Protein AF-0000000078954753 (afdb_homodimer)

Foldseek 3Di:
DDDDDQDLPPDDPPVPPLVAWDWDDAPQKTWTAHQFSPFTFIANVVVSDTDTDDADDDRDGGFPQWEWDYDHQKMKIAWHHNDVLDIDGWIKIARNVNRYIDTDDDDADPVRDDDAHFGNWYWDDDPPDTDTGDGGHNPPVPPPD/DDDDDQDLPPDDPLVPDLVAWDWDDAPQKTWTAHQFSPFTFIQNVVVSDTDTDDADDDRDGGFPQWEWDYDHQKMKIAWHHNDVLDIDGWIKIARNVNRYIDTDDDDADPVRDDDAHFGNWYWDDDPPDTDTGDGGHNPPVPPPD

pLDDT: mean 77.29, std 16.48, range [29.11, 94.94]

Organism: Drosophila grimshawi (NCBI:txid7222)

Radius of gyration: 19.25 Å; Cα contacts (8 Å, |Δi|>4): 647; chains: 2; bounding box: 37×49×56 Å

InterPro domains:
  IPR015915 Kelch-type beta-propeller [G3DSA:2.120.10.80] (2-143)
  IPR015915 Kelch-type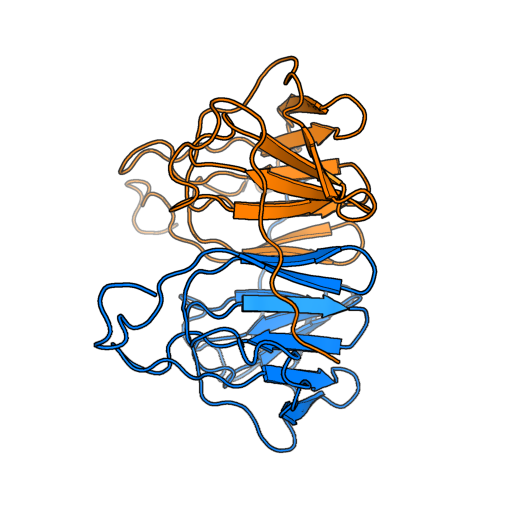 beta-propeller [SSF117281] (44-138)
  IPR043536 Host cell factor [PTHR46003] (46-144)
  IPR059124 Host cell factor, Kelch-repeats domain [PF13854] (44-144)

Sequence (290 aa):
MTWENVTLHHRGECAQSTSRALAIGIQSRLCLVGARWLSQSLEQPVTNQWYVPVLKRDVPNGCAAYGFVVEGTRMFVFSGMIEYGKYPNELYELQAIKWGWREMYPETPDNGVTPCPRLGHSFTMVGEKIFLFGGLGNESDDPKKMTWENVTLHHRGECAQSTSRALAIGIQSRLCLVGARWLSQSLEQPVTNQWYVPVLKRDVPNGCAAYGFVVEGTRMFVFSGMIEYGKYPNELYELQAIKWGWREMYPETPDNGVTPCPRLGHSFTMVGEKIFLFGGLGNESDDPKK

Structure (mmCIF, N/CA/C/O backbone):
data_AF-0000000078954753-model_v1
#
loop_
_entity.id
_entity.type
_entity.pdbx_description
1 polymer GH23800
#
loop_
_atom_site.group_PDB
_atom_site.id
_atom_site.type_symbol
_atom_site.label_atom_id
_atom_site.label_alt_id
_atom_site.label_comp_id
_atom_site.label_asym_id
_atom_site.label_entity_id
_atom_site.label_seq_id
_atom_site.pdbx_PDB_ins_code
_atom_site.Cartn_x
_atom_site.Cartn_y
_atom_site.Cartn_z
_atom_site.occupancy
_atom_site.B_iso_or_equiv
_atom_site.auth_seq_id
_atom_site.auth_comp_id
_atom_site.auth_asym_id
_atom_site.auth_atom_id
_atom_site.pdbx_PDB_model_num
ATOM 1 N N . MET A 1 1 ? -8.844 10.547 17.5 1 88.94 1 MET A N 1
ATOM 2 C CA . MET A 1 1 ? -7.789 9.609 17.125 1 88.94 1 MET A CA 1
ATOM 3 C C . MET A 1 1 ? -6.625 9.68 18.109 1 88.94 1 MET A C 1
ATOM 5 O O . MET A 1 1 ? -6.223 10.766 18.516 1 88.94 1 MET A O 1
ATOM 9 N N . THR A 1 2 ? -6.195 8.516 18.594 1 91.19 2 THR A N 1
ATOM 10 C CA . THR A 1 2 ? -5.094 8.445 19.547 1 91.19 2 THR A CA 1
ATOM 11 C C . THR A 1 2 ? -4.023 7.473 19.078 1 91.19 2 THR A C 1
ATOM 13 O O . THR A 1 2 ? -4.34 6.406 18.547 1 91.19 2 THR A O 1
ATOM 16 N N . TRP A 1 3 ? -2.76 7.895 19.344 1 90.5 3 TRP A N 1
ATOM 17 C CA . TRP A 1 3 ? -1.669 6.961 19.094 1 90.5 3 TRP A CA 1
ATOM 18 C C . TRP A 1 3 ? -1.485 6.008 20.266 1 90.5 3 TRP A C 1
ATOM 20 O O . TRP A 1 3 ? -1.577 6.418 21.422 1 90.5 3 TRP A O 1
ATOM 30 N N . GLU A 1 4 ? -1.275 4.762 19.891 1 86.69 4 GLU A N 1
ATOM 31 C CA . GLU A 1 4 ? -0.933 3.77 20.906 1 86.69 4 GLU A CA 1
ATOM 32 C C . GLU A 1 4 ? 0.234 2.896 20.453 1 86.69 4 GLU A C 1
ATOM 34 O O . GLU A 1 4 ? 0.337 2.553 19.266 1 86.69 4 GLU A O 1
ATOM 39 N N . ASN A 1 5 ? 1.134 2.631 21.375 1 79.75 5 ASN A N 1
ATOM 40 C CA . ASN A 1 5 ? 2.223 1.704 21.078 1 79.75 5 ASN A CA 1
ATOM 41 C C . ASN A 1 5 ? 1.791 0.253 21.281 1 79.75 5 ASN A C 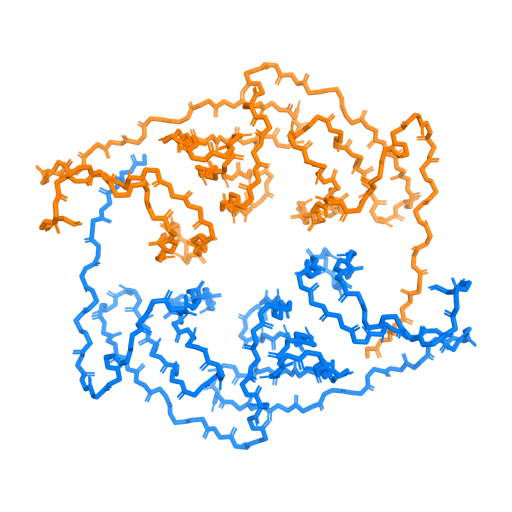1
ATOM 43 O O . ASN A 1 5 ? 1.162 -0.082 22.281 1 79.75 5 ASN A O 1
ATOM 47 N N . VAL A 1 6 ? 1.996 -0.462 20.234 1 76.5 6 VAL A N 1
ATOM 48 C CA . VAL A 1 6 ? 1.692 -1.886 20.328 1 76.5 6 VAL A CA 1
ATOM 49 C C . VAL A 1 6 ? 2.99 -2.688 20.391 1 76.5 6 VAL A C 1
ATOM 51 O O . VAL A 1 6 ? 3.881 -2.508 19.562 1 76.5 6 VAL A O 1
ATOM 54 N N . THR A 1 7 ? 3.184 -3.348 21.469 1 67.69 7 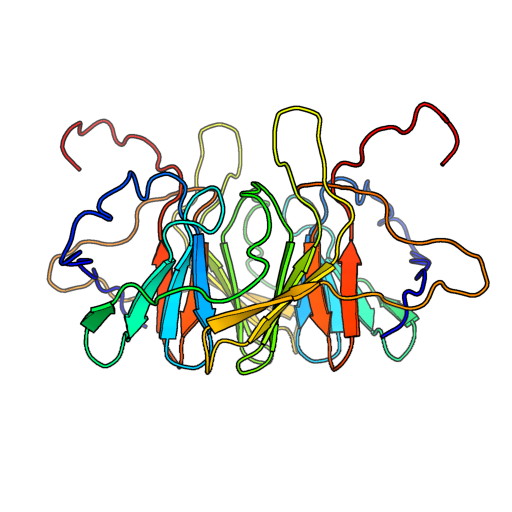THR A N 1
ATOM 55 C CA . THR A 1 7 ? 4.355 -4.207 21.609 1 67.69 7 THR A CA 1
ATOM 56 C C . THR A 1 7 ? 4.078 -5.594 21.047 1 67.69 7 THR A C 1
ATOM 58 O O . THR A 1 7 ? 3.076 -6.227 21.391 1 67.69 7 THR A O 1
ATOM 61 N N . LEU A 1 8 ? 4.82 -5.84 19.969 1 61.78 8 LEU A N 1
ATOM 62 C CA . LEU A 1 8 ? 4.684 -7.168 19.375 1 61.78 8 LEU A CA 1
ATOM 63 C C . LEU A 1 8 ? 5.402 -8.219 20.219 1 61.78 8 LEU A C 1
ATOM 65 O O . LEU A 1 8 ? 6.582 -8.055 20.547 1 61.78 8 LEU A O 1
ATOM 69 N N . HIS A 1 9 ? 4.652 -8.812 21.062 1 57 9 HIS A N 1
ATOM 70 C CA . HIS A 1 9 ? 5.27 -9.875 21.859 1 57 9 HIS A CA 1
ATOM 71 C C . HIS A 1 9 ? 5.461 -11.141 21.016 1 57 9 HIS A C 1
ATOM 73 O O . HIS A 1 9 ? 4.5 -11.672 20.453 1 57 9 HIS A O 1
ATOM 79 N N . HIS A 1 10 ? 6.438 -11.062 20.172 1 50.72 10 HIS A N 1
ATOM 80 C CA . HIS A 1 10 ? 6.711 -12.258 19.391 1 50.72 10 HIS A CA 1
ATOM 81 C C . HIS A 1 10 ? 6.953 -13.461 20.281 1 50.72 10 HIS A C 1
ATOM 83 O O . HIS A 1 10 ? 7.777 -13.406 21.203 1 50.72 10 HIS A O 1
ATOM 89 N N . ARG A 1 11 ? 5.957 -14.148 20.578 1 44.69 11 ARG A N 1
ATOM 90 C CA . ARG A 1 11 ? 6.176 -15.492 21.109 1 44.69 11 ARG A CA 1
ATOM 91 C C . ARG A 1 11 ? 6.594 -16.453 20 1 44.69 11 ARG A C 1
ATOM 93 O O . ARG A 1 11 ? 5.992 -16.469 18.922 1 44.69 11 ARG A O 1
ATOM 100 N N . GLY A 1 12 ? 7.992 -16.844 19.906 1 45.78 12 GLY A N 1
ATOM 101 C CA . GLY A 1 12 ? 8.773 -17.781 19.109 1 45.78 12 GLY A CA 1
ATOM 102 C C . GLY A 1 12 ? 9.828 -17.109 18.25 1 45.78 12 GLY A C 1
ATOM 103 O O . GLY A 1 12 ? 9.992 -15.891 18.312 1 45.78 12 GLY A O 1
ATOM 104 N N . GLU A 1 13 ? 10.711 -18.031 17.516 1 43.84 13 GLU A N 1
ATOM 105 C CA . GLU A 1 13 ? 11.914 -17.766 16.734 1 43.84 13 GLU A CA 1
ATOM 106 C C . GLU A 1 13 ? 11.695 -16.641 15.727 1 43.84 13 GLU A C 1
ATOM 108 O O . GLU A 1 13 ? 12.594 -16.312 14.945 1 43.84 13 GLU A O 1
ATOM 113 N N . CYS A 1 14 ? 10.578 -16.344 15.57 1 44.38 14 CYS A N 1
ATOM 114 C CA . CYS A 1 14 ? 10.414 -15.586 14.344 1 44.38 14 CYS A CA 1
ATOM 115 C C . CYS A 1 14 ? 10.859 -14.141 14.531 1 44.38 14 CYS A C 1
ATOM 117 O O . CYS A 1 14 ? 10.273 -13.227 13.945 1 44.38 14 CYS A O 1
ATOM 119 N N . ALA A 1 15 ? 11.523 -13.938 15.609 1 44.25 15 ALA A N 1
ATOM 120 C CA . ALA A 1 15 ? 11.977 -12.555 15.789 1 44.25 15 ALA A CA 1
ATOM 121 C C . ALA A 1 15 ? 12.789 -12.086 14.586 1 44.25 15 ALA A C 1
ATOM 123 O O . ALA A 1 15 ? 13.961 -11.742 14.719 1 44.25 15 ALA A O 1
ATOM 124 N N . GLN A 1 16 ? 12.828 -12.969 13.594 1 44.47 16 GLN A N 1
ATOM 125 C CA . GLN A 1 16 ? 13.75 -12.406 12.617 1 44.47 16 GLN A CA 1
ATOM 126 C C . GLN A 1 16 ? 13.43 -10.938 12.344 1 44.47 16 GLN A C 1
ATOM 128 O O . GLN A 1 16 ? 12.305 -10.484 12.562 1 44.47 16 GLN A O 1
ATOM 133 N N . SER A 1 17 ? 14.5 -10.25 12.07 1 47.62 17 SER A N 1
ATOM 134 C CA . SER A 1 17 ? 14.609 -8.805 11.898 1 47.62 17 SER A CA 1
ATOM 135 C C . SER A 1 17 ? 13.438 -8.25 11.109 1 47.62 17 SER A C 1
ATOM 137 O O . SER A 1 17 ? 13.148 -8.711 10 1 47.62 17 SER A O 1
ATOM 139 N N . THR A 1 18 ? 12.312 -7.98 11.859 1 54.81 18 THR A N 1
ATOM 140 C CA . THR A 1 18 ? 11.156 -7.234 11.367 1 54.81 18 THR A CA 1
ATOM 141 C C . THR A 1 18 ? 11.609 -6.012 10.57 1 54.81 18 THR A C 1
ATOM 143 O O . THR A 1 18 ? 10.781 -5.207 10.141 1 54.81 18 THR A O 1
ATOM 146 N N . SER A 1 19 ? 13 -5.949 10.398 1 57.5 19 SER A N 1
ATOM 147 C CA . SER A 1 19 ? 13.453 -4.688 9.828 1 57.5 19 SER A CA 1
ATOM 148 C C . SER A 1 19 ? 12.922 -4.504 8.406 1 57.5 19 SER A C 1
ATOM 150 O O . SER A 1 19 ? 12.75 -3.371 7.945 1 57.5 19 SER A O 1
ATOM 152 N N . ARG A 1 20 ? 12.586 -5.672 7.82 1 63.81 20 ARG A N 1
ATOM 153 C CA . ARG A 1 20 ? 12.125 -5.5 6.445 1 63.81 20 ARG A CA 1
ATOM 154 C C . ARG A 1 20 ? 10.742 -6.121 6.25 1 63.81 20 ARG A C 1
ATOM 156 O O . ARG A 1 20 ? 10.367 -6.469 5.129 1 63.81 20 ARG A O 1
ATOM 163 N N . ALA A 1 21 ? 10.094 -6.211 7.414 1 74.19 21 ALA A N 1
ATOM 164 C CA . ALA A 1 21 ? 8.781 -6.844 7.32 1 74.19 21 ALA A CA 1
ATOM 165 C C . ALA A 1 21 ? 7.711 -5.84 6.898 1 74.19 21 ALA A C 1
ATOM 167 O O . ALA A 1 21 ? 7.855 -4.637 7.133 1 74.19 21 ALA A O 1
ATOM 168 N N . LEU A 1 22 ? 6.758 -6.387 6.168 1 81.56 22 LEU A N 1
ATOM 169 C CA . LEU A 1 22 ? 5.566 -5.625 5.801 1 81.56 22 LEU A CA 1
ATOM 170 C C . LEU A 1 22 ? 4.383 -6.008 6.68 1 81.56 22 LEU A C 1
ATOM 172 O O . LEU A 1 22 ? 4.184 -7.184 6.984 1 81.56 22 LEU A O 1
ATOM 176 N N . ALA A 1 23 ? 3.707 -4.996 7.199 1 86.81 23 ALA A N 1
ATOM 177 C CA . ALA A 1 23 ? 2.461 -5.238 7.918 1 86.81 23 ALA A CA 1
ATOM 178 C C . ALA A 1 23 ? 1.256 -5.098 6.996 1 86.81 23 ALA A C 1
ATOM 180 O O . ALA A 1 23 ? 1.052 -4.043 6.387 1 86.81 23 ALA A O 1
ATOM 181 N N . ILE A 1 24 ? 0.507 -6.191 6.938 1 89 24 ILE A N 1
ATOM 182 C CA . ILE A 1 24 ? -0.646 -6.246 6.047 1 89 24 ILE A CA 1
ATOM 183 C C . ILE A 1 24 ? -1.905 -6.566 6.852 1 89 24 ILE A C 1
ATOM 185 O O . ILE A 1 24 ? -1.891 -7.445 7.715 1 89 24 ILE A O 1
ATOM 189 N N . GLY A 1 25 ? -2.961 -5.781 6.621 1 89.62 25 GLY A N 1
ATOM 190 C CA . GLY A 1 25 ? -4.242 -6.102 7.227 1 89.62 25 GLY A CA 1
ATOM 191 C C . GLY A 1 25 ? -5.082 -7.047 6.383 1 89.62 25 GLY A C 1
ATOM 192 O O . GLY A 1 25 ? -5.297 -6.805 5.195 1 89.62 25 GLY A O 1
ATOM 193 N N . ILE A 1 26 ? -5.48 -8.086 6.941 1 88.56 26 ILE A N 1
ATOM 194 C CA . ILE A 1 26 ? -6.406 -9.031 6.316 1 88.56 26 ILE A CA 1
ATOM 195 C C . ILE A 1 26 ? -7.605 -9.266 7.234 1 88.56 26 ILE A C 1
ATOM 197 O O . ILE A 1 26 ? -7.488 -9.938 8.258 1 88.56 26 ILE A O 1
ATOM 201 N N . GLN A 1 27 ? -8.742 -8.703 6.742 1 85.5 27 GLN A N 1
ATOM 202 C CA . GLN A 1 27 ? -9.93 -8.68 7.59 1 85.5 27 GLN A CA 1
ATOM 203 C C . GLN A 1 27 ? -9.617 -8.078 8.961 1 85.5 27 GLN A C 1
ATOM 205 O O . GLN A 1 27 ? -9.211 -6.914 9.055 1 85.5 27 GLN A O 1
ATOM 210 N N . SER A 1 28 ? -9.719 -8.828 10.023 1 82.69 28 SER A N 1
ATOM 211 C CA . SER A 1 28 ? -9.516 -8.266 11.359 1 82.69 28 SER A CA 1
ATOM 212 C C . SER A 1 28 ? -8.156 -8.672 11.922 1 82.69 28 SER A C 1
ATOM 214 O O . SER A 1 28 ? -7.93 -8.602 13.133 1 82.69 28 SER A O 1
ATOM 216 N N . ARG A 1 29 ? -7.293 -9 10.961 1 82.5 29 ARG A N 1
ATOM 217 C CA . ARG A 1 29 ? -5.988 -9.469 11.406 1 82.5 29 ARG A CA 1
ATOM 218 C C . ARG A 1 29 ? -4.867 -8.625 10.812 1 82.5 29 ARG A C 1
ATOM 220 O O . ARG A 1 29 ? -4.984 -8.133 9.688 1 82.5 29 ARG A O 1
ATOM 227 N N . LEU A 1 30 ? -3.881 -8.492 11.648 1 85.12 30 LEU A N 1
ATOM 228 C CA . LEU A 1 30 ? -2.635 -7.887 11.195 1 85.12 30 LEU A CA 1
ATOM 229 C C . LEU A 1 30 ? -1.593 -8.961 10.891 1 85.12 30 LEU A C 1
ATOM 231 O O . LEU A 1 30 ? -1.257 -9.766 11.75 1 85.12 30 LEU A O 1
ATOM 235 N N . CYS A 1 31 ? -1.171 -8.945 9.664 1 83.19 31 CYS A N 1
ATOM 236 C CA . CYS A 1 31 ? -0.205 -9.945 9.219 1 83.19 31 CYS A CA 1
ATOM 237 C C . CYS A 1 31 ? 1.153 -9.312 8.953 1 83.19 31 CYS A C 1
ATOM 239 O O . CYS A 1 31 ? 1.261 -8.383 8.141 1 83.19 31 CYS A O 1
ATOM 241 N N . LEU A 1 32 ? 2.121 -9.789 9.656 1 81.19 32 LEU A N 1
ATOM 242 C CA . LEU A 1 32 ? 3.484 -9.352 9.383 1 81.19 32 LEU A CA 1
ATOM 243 C C . LEU A 1 32 ? 4.188 -10.312 8.43 1 81.19 32 LEU A C 1
ATOM 245 O O . LEU A 1 32 ? 4.293 -11.508 8.711 1 81.19 32 LEU A O 1
ATOM 249 N N . VAL A 1 33 ? 4.434 -9.773 7.316 1 77.69 33 VAL A N 1
ATOM 250 C CA . VAL A 1 33 ? 5.062 -10.609 6.293 1 77.69 33 VAL A CA 1
ATOM 251 C C . VAL A 1 33 ? 6.516 -10.188 6.105 1 77.69 33 VAL A C 1
ATOM 253 O O . VAL A 1 33 ? 6.801 -9.016 5.848 1 77.69 33 VAL A O 1
ATOM 256 N N . GLY A 1 34 ? 7.434 -11.016 6.473 1 66.25 34 GLY A N 1
ATOM 257 C CA . GLY A 1 34 ? 8.852 -10.742 6.293 1 66.25 34 GLY A CA 1
ATOM 258 C C . GLY A 1 34 ? 9.289 -10.773 4.84 1 66.25 34 GLY A C 1
ATOM 259 O O . GLY A 1 34 ? 8.484 -11.047 3.951 1 66.25 34 GLY A O 1
ATOM 260 N N . ALA A 1 35 ? 10.641 -10.43 4.844 1 57.25 35 ALA A N 1
ATOM 261 C CA . ALA A 1 35 ? 11.273 -10.594 3.541 1 57.25 35 ALA A CA 1
ATOM 262 C C . ALA A 1 35 ? 11.164 -12.031 3.049 1 57.25 35 ALA A C 1
ATOM 264 O O . ALA A 1 35 ? 11.234 -12.977 3.844 1 57.25 35 ALA A O 1
ATOM 265 N N . ARG A 1 36 ? 10.555 -12.398 1.992 1 56.47 36 ARG A N 1
ATOM 266 C CA . ARG A 1 36 ? 10.5 -13.688 1.306 1 56.47 36 ARG A CA 1
ATOM 267 C C . ARG A 1 36 ? 9.289 -14.5 1.751 1 56.47 36 ARG A C 1
ATOM 269 O O . ARG A 1 36 ? 9.32 -15.734 1.719 1 56.47 36 ARG A O 1
ATOM 276 N N . TRP A 1 37 ? 8.281 -13.938 2.172 1 57.72 37 TRP A N 1
ATOM 277 C CA . TRP A 1 37 ? 7.02 -14.555 2.551 1 57.72 37 TRP A CA 1
ATOM 278 C C . TRP A 1 37 ? 7.227 -15.594 3.65 1 57.72 37 TRP A C 1
ATOM 280 O O . TRP A 1 37 ? 6.324 -16.375 3.949 1 57.72 37 TRP A O 1
ATOM 290 N N . LEU A 1 38 ? 8.5 -15.891 4.152 1 49.97 38 LEU A N 1
ATOM 291 C CA . LEU A 1 38 ? 8.844 -17.016 5.012 1 49.97 38 LEU A CA 1
ATOM 292 C C . LEU A 1 38 ? 8.297 -16.812 6.422 1 49.97 38 LEU A C 1
ATOM 294 O O . LEU A 1 38 ? 8.125 -17.781 7.168 1 49.97 38 LEU A O 1
ATOM 298 N N . SER A 1 39 ? 8.289 -15.719 6.84 1 51.34 39 SER A N 1
ATOM 299 C CA . SER A 1 39 ? 7.871 -15.695 8.234 1 51.34 39 SER A CA 1
ATOM 300 C C . SER A 1 39 ? 6.668 -14.781 8.438 1 51.34 39 SER A C 1
ATOM 302 O O . SER A 1 39 ? 6.695 -13.609 8.055 1 51.34 39 SER A O 1
ATOM 304 N N . GLN A 1 40 ? 5.383 -15.484 8.25 1 56.78 40 GLN A N 1
ATOM 305 C CA . GLN A 1 40 ? 4.188 -14.688 8.492 1 56.78 40 GLN A CA 1
ATOM 306 C C . GLN A 1 40 ? 3.771 -14.742 9.961 1 56.78 40 GLN A C 1
ATOM 308 O O . GLN A 1 40 ? 3.717 -15.82 10.555 1 56.78 40 GLN A O 1
ATOM 313 N N . SER A 1 41 ? 4.188 -13.773 10.742 1 59.06 41 SER A N 1
ATOM 314 C CA . SER A 1 41 ? 3.562 -13.711 12.062 1 59.06 41 SER A CA 1
ATOM 315 C C . SER A 1 41 ? 2.246 -12.945 12.016 1 59.06 41 SER A C 1
ATOM 317 O O . SER A 1 41 ? 2.15 -11.906 11.359 1 59.06 41 SER A O 1
ATOM 319 N N . LEU A 1 42 ? 1.211 -13.766 12.25 1 59.78 42 LEU A N 1
ATOM 320 C CA . LEU A 1 42 ? -0.127 -13.188 12.273 1 59.78 42 LEU A CA 1
ATOM 321 C C . LEU A 1 42 ? -0.493 -12.711 13.672 1 59.78 42 LEU A C 1
ATOM 323 O O . LEU A 1 42 ? -0.117 -13.344 14.664 1 59.78 42 LEU A O 1
ATOM 327 N N . GLU A 1 43 ? -0.757 -11.391 13.703 1 61.75 43 GLU A N 1
ATOM 328 C CA . GLU A 1 43 ? -1.296 -10.883 14.953 1 61.75 43 GLU A CA 1
ATOM 329 C C . GLU A 1 43 ? -2.791 -10.602 14.844 1 61.75 43 GLU A C 1
ATOM 331 O O . GLU A 1 43 ? -3.244 -10.031 13.852 1 61.75 43 GLU A O 1
ATOM 336 N N . GLN A 1 44 ? -3.537 -11.43 15.648 1 57.31 44 GLN A N 1
ATOM 337 C CA . GLN A 1 44 ? -4.926 -11.039 15.859 1 57.31 44 GLN A CA 1
ATOM 338 C C . GLN A 1 44 ? -5.023 -9.836 16.797 1 57.31 44 GLN A C 1
ATOM 340 O O . GLN A 1 44 ? -4.801 -9.961 18 1 57.31 44 GLN A O 1
ATOM 345 N N . PRO A 1 45 ? -5.141 -8.617 16.141 1 56.59 45 PRO A N 1
ATOM 346 C CA . PRO A 1 45 ? -5.109 -7.406 16.953 1 56.59 45 PRO A CA 1
ATOM 347 C C . PRO A 1 45 ? -6.047 -7.48 18.156 1 56.59 45 PRO A C 1
ATOM 349 O O . PRO A 1 45 ? -5.754 -6.902 19.203 1 56.59 45 PRO A O 1
ATOM 352 N N . VAL A 1 46 ? -7.258 -8.18 17.969 1 54.81 46 VAL A N 1
ATOM 353 C CA . VAL A 1 46 ? -8.227 -8.164 19.062 1 54.81 46 VAL A CA 1
ATOM 354 C C . VAL A 1 46 ? -7.641 -8.891 20.266 1 54.81 46 VAL A C 1
ATOM 356 O O . VAL A 1 46 ? -7.844 -8.469 21.406 1 54.81 46 VAL A O 1
ATOM 359 N N . THR A 1 47 ? -6.902 -9.859 19.984 1 58.66 47 THR A N 1
ATOM 360 C CA . THR A 1 47 ? -6.445 -10.672 21.109 1 58.66 47 THR A CA 1
ATOM 361 C C . THR A 1 47 ? -4.965 -10.422 21.391 1 58.66 47 THR A C 1
ATOM 363 O O . THR A 1 47 ? -4.438 -10.875 22.406 1 58.66 47 THR A O 1
ATOM 366 N N . ASN A 1 48 ? -4.391 -9.57 20.719 1 62.66 48 ASN A N 1
ATOM 367 C CA . ASN A 1 48 ? -2.961 -9.289 20.828 1 62.66 48 ASN A CA 1
ATOM 368 C C . ASN A 1 48 ? -2.139 -10.578 20.781 1 62.66 48 ASN A C 1
ATOM 370 O O . ASN A 1 48 ? -1.141 -10.703 21.5 1 62.66 48 ASN A O 1
ATOM 374 N N . GLN A 1 49 ? -2.738 -11.594 20.266 1 65.75 49 GLN A N 1
ATOM 375 C CA . GLN A 1 49 ? -2.01 -12.852 20.156 1 65.75 49 GLN A CA 1
ATOM 376 C C . GLN A 1 49 ? -1.357 -12.984 18.781 1 65.75 49 GLN A C 1
ATOM 378 O O . GLN A 1 49 ? -1.942 -12.594 17.766 1 65.75 49 GLN A O 1
ATOM 383 N N . TRP A 1 50 ? -0.06 -13.359 18.953 1 66.25 50 TRP A N 1
ATOM 384 C CA . TRP A 1 50 ? 0.696 -13.562 17.719 1 66.25 50 TRP A CA 1
ATOM 385 C C . TRP A 1 50 ? 0.861 -15.047 17.422 1 66.25 50 TRP A C 1
ATOM 387 O O . TRP A 1 50 ? 1.075 -15.852 18.328 1 66.25 50 TRP A O 1
ATOM 397 N N . TYR A 1 51 ? 0.411 -15.344 16.266 1 70.5 51 TYR A N 1
ATOM 398 C CA . TYR A 1 51 ? 0.655 -16.734 15.867 1 70.5 51 TYR A CA 1
ATOM 399 C C . TYR A 1 51 ? 1.245 -16.781 14.461 1 70.5 51 TYR A C 1
ATOM 401 O O . TYR A 1 51 ? 1.067 -15.859 13.664 1 70.5 51 TYR A O 1
ATOM 409 N N . VAL A 1 52 ? 2.143 -17.828 14.305 1 69.75 52 VAL A N 1
ATOM 410 C CA . VAL A 1 52 ? 2.717 -18.094 12.992 1 69.75 52 VAL A CA 1
ATOM 411 C C . VAL A 1 52 ? 1.945 -19.219 12.305 1 69.75 52 VAL A C 1
ATOM 413 O O . VAL A 1 52 ? 2.002 -20.375 12.742 1 69.75 52 VAL A O 1
ATOM 416 N N . PRO A 1 53 ? 1.189 -18.766 11.289 1 71.44 53 PRO A N 1
ATOM 417 C CA . PRO A 1 53 ? 0.451 -19.844 10.609 1 71.44 53 PRO A CA 1
ATOM 418 C C . PRO A 1 53 ? 1.358 -20.75 9.797 1 71.44 53 PRO A C 1
ATOM 420 O O . PRO A 1 53 ? 2.436 -20.344 9.359 1 71.44 53 PRO A O 1
ATOM 423 N N . VAL A 1 54 ? 0.938 -22.031 9.766 1 69.5 54 VAL A N 1
ATOM 424 C CA . VAL A 1 54 ? 1.605 -22.969 8.867 1 69.5 54 VAL A CA 1
ATOM 425 C C . VAL A 1 54 ? 1.113 -22.766 7.438 1 69.5 54 VAL A C 1
ATOM 427 O O . VAL A 1 54 ? -0.085 -22.859 7.164 1 69.5 54 VAL A O 1
ATOM 430 N N . LEU A 1 55 ? 2.088 -22.25 6.621 1 69.69 55 LEU A N 1
ATOM 431 C CA . LEU A 1 55 ? 1.711 -22.047 5.227 1 69.69 55 LEU A CA 1
ATOM 432 C C . LEU A 1 55 ? 1.619 -23.375 4.484 1 69.69 55 LEU A C 1
ATOM 434 O O . LEU A 1 55 ? 2.43 -24.281 4.711 1 69.69 55 LEU A O 1
ATOM 438 N N . LYS A 1 56 ? 0.541 -23.469 3.855 1 70.44 56 LYS A N 1
ATOM 439 C CA . LYS A 1 56 ? 0.344 -24.656 3.031 1 70.44 56 LYS A CA 1
ATOM 440 C C . LYS A 1 56 ? 0.501 -24.328 1.549 1 70.44 56 LYS A C 1
ATOM 442 O O . LYS A 1 56 ? 0.215 -23.203 1.122 1 70.44 56 LYS A O 1
ATOM 447 N N . ARG A 1 57 ? 1.146 -25.359 0.749 1 67 57 ARG A N 1
ATOM 448 C CA . ARG A 1 57 ? 1.105 -25.375 -0.71 1 67 57 ARG A CA 1
ATOM 449 C C . ARG A 1 57 ? 2.211 -24.5 -1.296 1 67 57 ARG A C 1
ATOM 451 O O . ARG A 1 57 ? 3.227 -24.25 -0.642 1 67 57 ARG A O 1
ATOM 458 N N . ASP A 1 58 ? 2.113 -23.938 -2.557 1 76.12 58 ASP A N 1
ATOM 459 C CA . ASP A 1 58 ? 3.078 -23.312 -3.453 1 76.12 58 ASP A CA 1
ATOM 460 C C . ASP A 1 58 ? 3.43 -21.891 -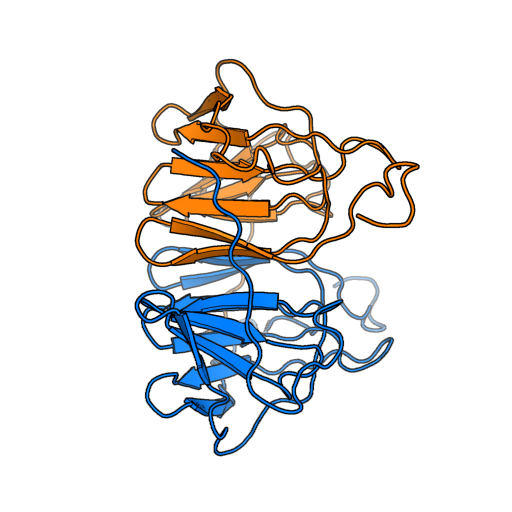2.979 1 76.12 58 ASP A C 1
ATOM 462 O O . ASP A 1 58 ? 3.141 -20.922 -3.664 1 76.12 58 ASP A O 1
ATOM 466 N N . VAL A 1 59 ? 4.105 -21.844 -1.881 1 74 59 VAL A N 1
ATOM 467 C CA . VAL A 1 59 ? 4.52 -20.531 -1.379 1 74 59 VAL A CA 1
ATOM 468 C C . VAL A 1 59 ? 5.473 -19.875 -2.373 1 74 59 VAL A C 1
ATOM 470 O O . VAL A 1 59 ? 6.445 -20.5 -2.812 1 74 59 VAL A O 1
ATOM 473 N N . PRO A 1 60 ? 5.004 -18.703 -2.873 1 78.88 60 PRO A N 1
ATOM 474 C CA . PRO A 1 60 ? 5.922 -18.016 -3.789 1 78.88 60 PRO A CA 1
ATOM 475 C C . PRO A 1 60 ? 7.305 -17.797 -3.182 1 78.88 60 PRO A C 1
ATOM 477 O O . PRO A 1 60 ? 7.449 -17.781 -1.957 1 78.88 60 PRO A O 1
ATOM 480 N N . ASN A 1 61 ? 8.281 -17.656 -4.082 1 76.25 61 ASN A N 1
ATOM 481 C CA . ASN A 1 61 ? 9.609 -17.281 -3.596 1 76.25 61 ASN A CA 1
ATOM 482 C C . ASN A 1 61 ? 9.57 -15.945 -2.859 1 76.25 61 ASN A C 1
ATOM 484 O O . ASN A 1 61 ? 8.727 -15.102 -3.139 1 76.25 61 ASN A O 1
ATOM 488 N N . GLY A 1 62 ? 10.383 -15.828 -1.884 1 71.56 62 GLY A N 1
ATOM 489 C CA . GLY A 1 62 ? 10.5 -14.547 -1.205 1 71.56 62 GLY A CA 1
ATOM 490 C C . GLY A 1 62 ? 10.859 -13.406 -2.141 1 71.56 62 GLY A C 1
ATOM 491 O O . GLY A 1 62 ? 11.727 -13.547 -3.002 1 71.56 62 GLY A O 1
ATOM 492 N N . CYS A 1 63 ? 10.047 -12.43 -2.111 1 78.44 63 CYS A N 1
ATOM 493 C CA . CYS A 1 63 ? 10.234 -11.281 -2.988 1 78.44 63 CYS A CA 1
ATOM 494 C C . CYS A 1 63 ? 10.156 -9.977 -2.205 1 78.44 63 CYS A C 1
ATOM 496 O O . CYS A 1 63 ? 9.602 -9.945 -1.106 1 78.44 63 CYS A O 1
ATOM 498 N N . ALA A 1 64 ? 10.938 -9.023 -2.695 1 80.88 64 ALA A N 1
ATOM 499 C CA . ALA A 1 64 ? 10.82 -7.66 -2.189 1 80.88 64 ALA A CA 1
ATOM 500 C C . ALA A 1 64 ? 10.148 -6.75 -3.211 1 80.88 64 ALA A C 1
ATOM 502 O O . ALA A 1 64 ? 10.094 -7.074 -4.398 1 80.88 64 ALA A O 1
ATOM 503 N N . ALA A 1 65 ? 9.578 -5.664 -2.713 1 85.75 65 ALA A N 1
ATOM 504 C CA . ALA A 1 65 ? 9.016 -4.602 -3.543 1 85.75 65 ALA A CA 1
ATOM 505 C C . ALA A 1 65 ? 7.926 -5.137 -4.465 1 85.75 65 ALA A C 1
ATOM 507 O O . ALA A 1 65 ? 7.812 -4.711 -5.617 1 85.75 65 ALA A O 1
ATOM 508 N N . TYR A 1 66 ? 7.219 -6.191 -4.055 1 89.5 66 TYR A N 1
ATOM 509 C CA . TYR A 1 66 ? 6.066 -6.707 -4.785 1 89.5 66 TYR A CA 1
ATOM 510 C C . TYR A 1 66 ? 4.844 -5.828 -4.559 1 89.5 66 TYR A C 1
ATOM 512 O O . TYR A 1 66 ? 4.797 -5.051 -3.602 1 89.5 66 TYR A O 1
ATOM 520 N N . GLY A 1 67 ? 3.922 -5.934 -5.496 1 91.62 67 GLY A N 1
ATOM 521 C CA . GLY A 1 67 ? 2.609 -5.348 -5.281 1 91.62 67 GLY A CA 1
ATOM 522 C C . GLY A 1 67 ? 1.603 -6.328 -4.711 1 91.62 67 GLY A C 1
ATOM 523 O O . GLY A 1 67 ? 1.621 -7.512 -5.055 1 91.62 67 GLY A O 1
ATOM 524 N N . PHE A 1 68 ? 0.717 -5.742 -3.912 1 92.12 68 PHE A N 1
ATOM 525 C CA . PHE A 1 68 ? -0.32 -6.633 -3.404 1 92.12 68 PHE A CA 1
ATOM 526 C C . PHE A 1 68 ? -1.616 -5.867 -3.158 1 92.12 68 PHE A C 1
ATOM 528 O O . PHE A 1 68 ? -1.604 -4.645 -3.002 1 92.12 68 PHE A O 1
ATOM 535 N N . VAL A 1 69 ? -2.719 -6.609 -3.115 1 94.94 69 VAL A N 1
ATOM 536 C CA . VAL A 1 69 ? -4.031 -6.109 -2.717 1 94.94 69 VAL A CA 1
ATOM 537 C C . VAL A 1 69 ? -4.766 -7.176 -1.905 1 94.94 69 VAL A C 1
ATOM 539 O O . VAL A 1 69 ? -4.523 -8.375 -2.076 1 94.94 69 VAL A O 1
ATOM 542 N N . VAL A 1 70 ? -5.52 -6.684 -1.002 1 93.31 70 VAL A N 1
ATOM 543 C CA . VAL A 1 70 ? -6.324 -7.586 -0.188 1 93.31 70 VAL A CA 1
ATOM 544 C C . VAL A 1 70 ? -7.809 -7.363 -0.483 1 93.31 70 VAL A C 1
ATOM 546 O O . VAL A 1 70 ? -8.273 -6.223 -0.521 1 93.31 70 VAL A O 1
ATOM 549 N N . GLU A 1 71 ? -8.469 -8.414 -0.748 1 93.44 71 GLU A N 1
ATOM 550 C CA . GLU A 1 71 ? -9.922 -8.445 -0.894 1 93.44 71 GLU A CA 1
ATOM 551 C C . GLU A 1 71 ? -10.547 -9.508 0.014 1 93.44 71 GLU A C 1
ATOM 553 O O . GLU A 1 71 ? -10.531 -10.695 -0.312 1 93.44 71 GLU A O 1
ATOM 558 N N . GLY A 1 72 ? -11.188 -8.992 1.102 1 91.06 72 GLY A N 1
ATOM 559 C CA . GLY A 1 72 ? -11.664 -9.945 2.09 1 91.06 72 GLY A CA 1
ATOM 560 C C . GLY A 1 72 ? -10.547 -10.797 2.67 1 91.06 72 GLY A C 1
ATOM 561 O O . GLY A 1 72 ? -9.609 -10.273 3.277 1 91.06 72 GLY A O 1
ATOM 562 N N . THR A 1 73 ? -10.688 -12.156 2.43 1 91 73 THR A N 1
ATOM 563 C CA . THR A 1 73 ? -9.68 -13.07 2.949 1 91 73 THR A CA 1
ATOM 564 C C . THR A 1 73 ? -8.688 -13.453 1.855 1 91 73 THR A C 1
ATOM 566 O O . THR A 1 73 ? -7.812 -14.297 2.07 1 91 73 THR A O 1
ATOM 569 N N . ARG A 1 74 ? -8.797 -12.805 0.72 1 93 74 ARG A N 1
ATOM 570 C CA . ARG A 1 74 ? -7.887 -13.102 -0.38 1 93 74 ARG A CA 1
ATOM 571 C C . ARG A 1 74 ? -6.848 -11.992 -0.54 1 93 74 ARG A C 1
ATOM 573 O O . ARG A 1 74 ? -7.16 -10.812 -0.391 1 93 74 ARG A O 1
ATOM 580 N N . MET A 1 75 ? -5.723 -12.414 -0.808 1 92.44 75 MET A N 1
ATOM 581 C CA . MET A 1 75 ? -4.648 -11.484 -1.146 1 92.44 75 MET A CA 1
ATOM 582 C C . MET A 1 75 ? -3.994 -11.867 -2.471 1 92.44 75 MET A C 1
ATOM 584 O O . MET A 1 75 ? -3.682 -13.039 -2.699 1 92.44 75 MET A O 1
ATOM 588 N N . PHE A 1 76 ? -3.855 -10.883 -3.342 1 94.5 76 PHE A N 1
ATOM 589 C CA . PHE A 1 76 ? -3.18 -11.086 -4.617 1 94.5 76 PHE A CA 1
ATOM 590 C C . PHE A 1 76 ? -1.81 -10.414 -4.617 1 94.5 76 PHE A C 1
ATOM 592 O O . PHE A 1 76 ? -1.659 -9.297 -4.117 1 94.5 76 PHE A O 1
ATOM 599 N N . VAL A 1 77 ? -0.842 -11.117 -5.078 1 92.88 77 VAL A N 1
ATOM 600 C CA . VAL A 1 77 ? 0.536 -10.641 -5.109 1 92.88 77 VAL A CA 1
ATOM 601 C C . VAL A 1 77 ? 1.095 -10.758 -6.523 1 92.88 77 VAL A C 1
ATOM 603 O O . VAL A 1 77 ? 0.918 -11.781 -7.184 1 92.88 77 VAL A O 1
ATOM 606 N N . PHE A 1 78 ? 1.67 -9.695 -6.969 1 94.12 78 PHE A N 1
ATOM 607 C CA . PHE A 1 78 ? 2.246 -9.719 -8.305 1 94.12 78 PHE A CA 1
ATOM 608 C C . PHE A 1 78 ? 3.678 -9.203 -8.289 1 94.12 78 PHE A C 1
ATOM 610 O O . PHE A 1 78 ? 3.949 -8.133 -7.738 1 94.12 78 PHE A O 1
ATOM 617 N N . SER A 1 79 ? 4.637 -10.023 -8.844 1 91.94 79 SER A N 1
ATOM 618 C CA . SER A 1 79 ? 6.008 -9.688 -9.219 1 91.94 79 SER A CA 1
ATOM 619 C C . SER A 1 79 ? 6.828 -9.281 -8 1 91.94 79 SER A C 1
ATOM 621 O O . SER A 1 79 ? 6.734 -9.906 -6.945 1 91.94 79 SER A O 1
ATOM 623 N N . GLY A 1 80 ? 7.711 -8.297 -8.188 1 88.69 80 GLY A N 1
ATOM 624 C CA . GLY A 1 80 ? 8.711 -7.953 -7.188 1 88.69 80 GLY A CA 1
ATOM 625 C C . GLY A 1 80 ? 10.109 -8.391 -7.566 1 88.69 80 GLY A C 1
ATOM 626 O O . GLY A 1 80 ? 10.438 -8.492 -8.75 1 88.69 80 GLY A O 1
ATOM 627 N N . MET A 1 81 ? 10.875 -8.477 -6.48 1 88 81 MET A N 1
ATOM 628 C CA . MET A 1 81 ? 12.266 -8.836 -6.727 1 88 81 MET A CA 1
ATOM 629 C C . MET A 1 81 ? 12.695 -10.008 -5.844 1 88 81 MET A C 1
ATOM 631 O O . MET A 1 81 ? 12.648 -9.914 -4.617 1 88 81 MET A O 1
ATOM 635 N N . ILE A 1 82 ? 13.07 -11.102 -6.52 1 84.31 82 ILE A N 1
ATOM 636 C CA . ILE A 1 82 ? 13.594 -12.258 -5.797 1 84.31 82 ILE A CA 1
ATOM 637 C C . ILE A 1 82 ? 15.039 -12.008 -5.398 1 84.31 82 ILE A C 1
ATOM 639 O O . ILE A 1 82 ? 15.406 -12.172 -4.23 1 84.31 82 ILE A O 1
ATOM 643 N N . GLU A 1 83 ? 15.812 -11.633 -6.328 1 84.88 83 GLU A N 1
ATOM 644 C CA . GLU A 1 83 ? 17.188 -11.172 -6.176 1 84.88 83 GLU A CA 1
ATOM 645 C C . GLU A 1 83 ? 17.516 -10.062 -7.172 1 84.88 83 GLU A C 1
ATOM 647 O O . GLU A 1 83 ? 16.719 -9.758 -8.062 1 84.88 83 GLU A O 1
ATOM 652 N N . TYR A 1 84 ? 18.609 -9.469 -6.859 1 84.5 84 TYR A N 1
ATOM 653 C CA . TYR A 1 84 ? 18.938 -8.32 -7.703 1 84.5 84 TYR A CA 1
ATOM 654 C C . TYR A 1 84 ? 18.812 -8.68 -9.18 1 84.5 84 TYR A C 1
ATOM 656 O O . TYR A 1 84 ? 19.422 -9.648 -9.641 1 84.5 84 TYR A O 1
ATOM 664 N N . GLY A 1 85 ? 17.969 -7.953 -9.875 1 84.75 85 GLY A N 1
ATOM 665 C CA . GLY A 1 85 ? 17.797 -8.094 -11.312 1 84.75 85 GLY A CA 1
ATOM 666 C C . GLY A 1 85 ? 16.875 -9.234 -11.695 1 84.75 85 GLY A C 1
ATOM 667 O O . GLY A 1 85 ? 16.641 -9.484 -12.875 1 84.75 85 GLY A O 1
ATOM 668 N N . LYS A 1 86 ? 16.422 -9.984 -10.82 1 89.44 86 LYS A N 1
ATOM 669 C CA . LYS A 1 86 ? 15.516 -11.094 -11.094 1 89.44 86 LYS A CA 1
ATOM 670 C C . LYS A 1 86 ? 14.117 -10.797 -10.562 1 89.44 86 LYS A C 1
ATOM 672 O O . LYS A 1 86 ? 13.898 -10.789 -9.352 1 89.44 86 LYS A O 1
ATOM 677 N N . TYR A 1 87 ? 13.219 -10.625 -11.5 1 89.75 87 TYR A N 1
ATOM 678 C CA . TYR A 1 87 ? 11.836 -10.289 -11.172 1 89.75 87 TYR A CA 1
ATOM 679 C C . TYR A 1 87 ? 10.883 -11.383 -11.641 1 89.75 87 TYR A C 1
ATOM 681 O O . TYR A 1 87 ? 10.914 -11.789 -12.805 1 89.75 87 TYR A O 1
ATOM 689 N N . PRO A 1 88 ? 10.102 -11.93 -10.727 1 89.94 88 PRO A N 1
ATOM 690 C CA . PRO A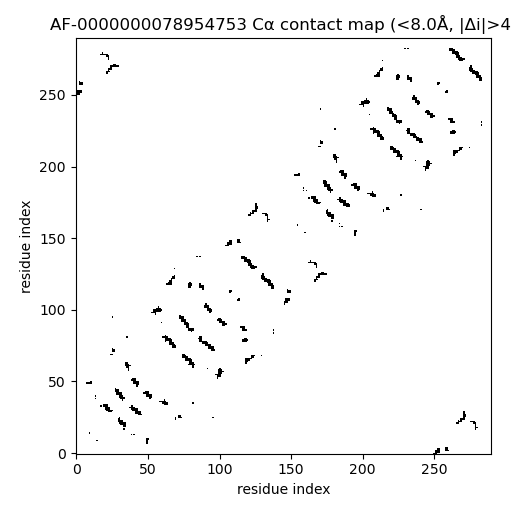 1 88 ? 9.086 -12.891 -11.172 1 89.94 88 PRO A CA 1
ATOM 691 C C . PRO A 1 88 ? 7.941 -12.234 -11.938 1 89.94 88 PRO A C 1
ATOM 693 O O . PRO A 1 88 ? 7.727 -11.023 -11.82 1 89.94 88 PRO A O 1
ATOM 696 N N . ASN A 1 89 ? 7.266 -13.016 -12.781 1 90.88 89 ASN A N 1
ATOM 697 C CA . ASN A 1 89 ? 6.117 -12.523 -13.531 1 90.88 89 ASN A CA 1
ATOM 698 C C . ASN A 1 89 ? 4.84 -13.273 -13.164 1 90.88 89 ASN A C 1
ATOM 700 O O . ASN A 1 89 ? 3.877 -13.281 -13.93 1 90.88 89 ASN A O 1
ATOM 704 N N . GLU A 1 90 ? 4.859 -13.812 -12.055 1 91.38 90 GLU A N 1
ATOM 705 C CA . GLU A 1 90 ? 3.713 -14.625 -11.656 1 91.38 90 GLU A CA 1
ATOM 706 C C . GLU A 1 90 ? 2.742 -13.828 -10.789 1 91.38 90 GLU A C 1
ATOM 708 O O . GLU A 1 90 ? 3.16 -12.969 -10.008 1 91.38 90 GLU A O 1
ATOM 713 N N . LEU A 1 91 ? 1.479 -14.188 -10.938 1 94.25 91 LEU A N 1
ATOM 714 C CA . LEU A 1 91 ? 0.409 -13.734 -10.055 1 94.25 91 LEU A CA 1
ATOM 715 C C . LEU A 1 91 ? 0.008 -14.828 -9.078 1 94.25 91 LEU A C 1
ATOM 717 O O . LEU A 1 91 ? -0.249 -15.969 -9.477 1 94.25 91 LEU A O 1
ATOM 721 N N . TYR A 1 92 ? 0.066 -14.484 -7.801 1 92.56 92 TYR A N 1
ATOM 722 C CA . TYR A 1 92 ? -0.326 -15.453 -6.777 1 92.56 92 TYR A CA 1
ATOM 723 C C . TYR A 1 92 ? -1.539 -14.953 -5.996 1 92.56 92 TYR A C 1
ATOM 725 O O . TYR A 1 92 ? -1.744 -13.75 -5.855 1 92.56 92 TYR A O 1
ATOM 733 N N . GLU A 1 93 ? -2.277 -15.891 -5.527 1 92.94 93 GLU A N 1
ATOM 734 C CA . GLU A 1 93 ? -3.359 -15.641 -4.582 1 92.94 93 GLU A CA 1
ATOM 735 C C . GLU A 1 93 ? -3.121 -16.359 -3.262 1 92.94 93 GLU A C 1
ATOM 737 O O . GLU A 1 93 ? -2.77 -17.547 -3.252 1 92.94 93 GLU A O 1
ATOM 742 N N . LEU A 1 94 ? -3.217 -15.68 -2.213 1 89.44 94 LEU A N 1
ATOM 743 C CA . LEU A 1 94 ? -3.264 -16.266 -0.878 1 89.44 94 LEU A CA 1
ATOM 744 C C . LEU A 1 94 ? -4.695 -16.312 -0.354 1 89.44 94 LEU A C 1
ATOM 746 O 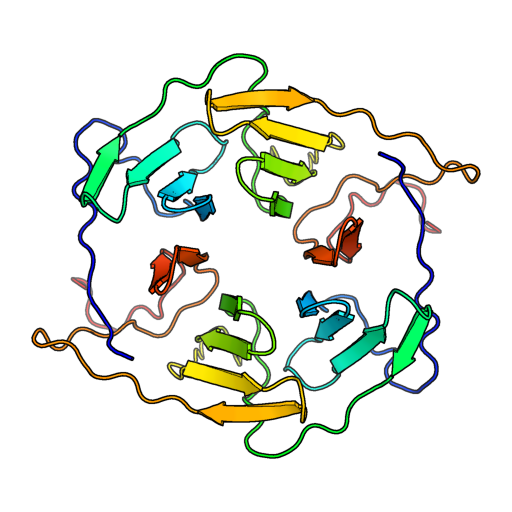O . LEU A 1 94 ? -5.387 -15.289 -0.338 1 89.44 94 LEU A O 1
ATOM 750 N N . GLN A 1 95 ? -5.121 -17.516 0.001 1 89.25 95 GLN A N 1
ATOM 751 C CA . GLN A 1 95 ? -6.359 -17.656 0.758 1 89.25 95 GLN A CA 1
ATOM 752 C C . GLN A 1 95 ? -6.082 -17.734 2.256 1 89.25 95 GLN A C 1
ATOM 754 O O . GLN A 1 95 ? -5.555 -18.75 2.742 1 89.25 95 GLN A O 1
ATOM 759 N N . ALA A 1 96 ? -6.477 -16.719 2.963 1 84.88 96 ALA A N 1
ATOM 760 C CA . ALA A 1 96 ? -6.02 -16.516 4.336 1 84.88 96 ALA A CA 1
ATOM 761 C C . ALA A 1 96 ? -6.812 -17.391 5.309 1 84.88 96 ALA A C 1
ATOM 763 O O . ALA A 1 96 ? -6.414 -17.562 6.465 1 84.88 96 ALA A O 1
ATOM 764 N N . ILE A 1 97 ? -7.945 -17.906 4.91 1 82.62 97 ILE A N 1
ATOM 765 C CA . ILE A 1 97 ? -8.688 -18.781 5.793 1 82.62 97 ILE A CA 1
ATOM 766 C C . ILE A 1 97 ? -7.867 -20.047 6.082 1 82.62 97 ILE A C 1
ATOM 768 O O . ILE A 1 97 ? -7.746 -20.453 7.238 1 82.62 97 ILE A O 1
ATOM 772 N N . LYS A 1 98 ? -7.242 -20.594 5.129 1 80.38 98 LYS A N 1
ATOM 773 C CA . LYS A 1 98 ? -6.43 -21.797 5.289 1 80.38 98 LYS A CA 1
ATOM 774 C C . LYS A 1 98 ? -4.949 -21.5 5.074 1 80.38 98 LYS A C 1
ATOM 776 O O . LYS A 1 98 ? -4.109 -22.391 5.152 1 80.38 98 LYS A O 1
ATOM 781 N N . TRP A 1 99 ? -4.699 -20.328 4.793 1 81.44 99 TRP A N 1
ATOM 782 C CA . TRP A 1 99 ? -3.342 -19.844 4.531 1 81.44 99 TRP A CA 1
ATOM 783 C C . TRP A 1 99 ? -2.689 -20.656 3.412 1 81.44 99 TRP A C 1
ATOM 785 O O . TRP A 1 99 ? -1.562 -21.125 3.557 1 81.44 99 TRP A O 1
ATOM 795 N N . GLY A 1 100 ? -3.375 -20.734 2.4 1 85.25 100 GLY A N 1
ATOM 796 C CA . GLY A 1 100 ? -2.906 -21.438 1.216 1 85.25 100 GLY A CA 1
ATOM 797 C C . GLY A 1 100 ? -2.633 -20.516 0.045 1 85.25 100 GLY A C 1
ATOM 798 O O . GLY A 1 100 ? -3.4 -19.578 -0.211 1 85.25 100 GLY A O 1
ATOM 799 N N . TRP A 1 101 ? -1.493 -20.844 -0.602 1 89.06 101 TRP A N 1
ATOM 800 C CA . TRP A 1 101 ? -1.11 -20.078 -1.781 1 89.06 101 TRP A CA 1
ATOM 801 C C . TRP A 1 101 ? -1.436 -20.844 -3.061 1 89.06 101 TRP A C 1
ATOM 803 O O . TRP A 1 101 ? -1.323 -22.078 -3.102 1 89.06 101 TRP A O 1
ATOM 813 N N . ARG A 1 102 ? -1.762 -20.062 -4.055 1 90.69 102 ARG A N 1
ATOM 814 C CA . ARG A 1 102 ? -1.884 -20.656 -5.383 1 90.69 102 ARG A CA 1
ATOM 815 C C . ARG A 1 102 ? -1.451 -19.672 -6.461 1 90.69 102 ARG A C 1
ATOM 817 O O . ARG A 1 102 ? -1.697 -18.469 -6.344 1 90.69 102 ARG A O 1
ATOM 824 N N . GLU A 1 103 ? -0.872 -20.234 -7.5 1 93.06 103 GLU A N 1
ATOM 825 C CA . GLU A 1 103 ? -0.523 -19.422 -8.664 1 93.06 103 GLU A CA 1
ATOM 826 C C . GLU A 1 103 ? -1.736 -19.203 -9.562 1 93.06 103 GLU A C 1
ATOM 828 O O . GLU A 1 103 ? -2.512 -20.125 -9.812 1 93.06 103 GLU A O 1
ATOM 833 N N . MET A 1 104 ? -1.893 -17.922 -10 1 94.69 104 MET A N 1
ATOM 834 C CA . MET A 1 104 ? -2.986 -17.562 -10.898 1 94.69 104 MET A CA 1
ATOM 835 C C . MET A 1 104 ? -2.488 -17.406 -12.328 1 94.69 104 MET A C 1
ATOM 837 O O . MET A 1 104 ? -1.357 -16.984 -12.555 1 94.69 104 MET A O 1
ATOM 841 N N . TYR A 1 105 ? -3.422 -17.734 -13.281 1 93.56 105 TYR A N 1
ATOM 842 C CA . TYR A 1 105 ? -3.094 -17.625 -14.695 1 93.56 105 TYR A CA 1
ATOM 843 C C . TYR A 1 105 ? -4.133 -16.797 -15.43 1 93.56 105 TYR A C 1
ATOM 845 O O . TYR A 1 105 ? -5.031 -17.328 -16.078 1 93.56 105 TYR A O 1
ATOM 853 N N . PRO A 1 106 ? -3.979 -15.484 -15.266 1 93.12 106 PRO A N 1
ATOM 854 C CA . PRO A 1 106 ? -4.93 -14.633 -15.977 1 93.12 106 PRO A CA 1
ATOM 855 C C . PRO A 1 106 ? -4.863 -14.812 -17.484 1 93.12 106 PRO A C 1
ATOM 857 O O . PRO A 1 106 ? -3.789 -15.086 -18.031 1 93.12 106 PRO A O 1
ATOM 860 N N . GLU A 1 107 ? -5.992 -14.562 -18.031 1 91.88 107 GLU A N 1
ATOM 861 C CA . GLU A 1 107 ? -6.047 -14.648 -19.484 1 91.88 107 GLU A CA 1
ATOM 862 C C . GLU A 1 107 ? -5.312 -13.477 -20.141 1 91.88 107 GLU A C 1
ATOM 864 O O . GLU A 1 107 ? -5.375 -12.344 -19.641 1 91.88 107 GLU A O 1
ATOM 869 N N . THR A 1 108 ? -4.66 -13.812 -21.234 1 86.81 108 THR A N 1
ATOM 870 C CA . THR A 1 108 ? -3.967 -12.789 -22.016 1 86.81 108 THR A CA 1
ATOM 871 C C . THR A 1 108 ? -4.957 -11.992 -22.859 1 86.81 108 THR A C 1
ATOM 873 O O . THR A 1 108 ? -5.836 -12.57 -23.5 1 86.81 108 THR A O 1
ATOM 876 N N . PRO A 1 109 ? -4.836 -10.727 -22.781 1 85.06 109 PRO A N 1
ATOM 877 C CA . PRO A 1 109 ? -5.723 -9.945 -23.641 1 85.06 109 PRO A CA 1
ATOM 878 C C . PRO A 1 109 ? -5.5 -10.227 -25.125 1 85.06 109 PRO A C 1
ATOM 880 O O . PRO A 1 109 ? -4.508 -10.859 -25.5 1 85.06 109 PRO A O 1
ATOM 883 N N . ASP A 1 110 ? -6.43 -9.727 -25.828 1 81.12 110 ASP A N 1
ATOM 884 C CA . ASP A 1 110 ? -6.387 -9.984 -27.266 1 81.12 110 ASP A CA 1
ATOM 885 C C . ASP A 1 110 ? -5.113 -9.406 -27.891 1 81.12 110 ASP A C 1
ATOM 887 O O . ASP A 1 110 ? -4.555 -9.992 -28.828 1 81.12 110 ASP A O 1
ATOM 891 N N . ASN A 1 111 ? -4.703 -8.352 -27.312 1 79.56 111 ASN A N 1
ATOM 892 C CA . ASN A 1 111 ? -3.512 -7.727 -27.875 1 79.56 111 ASN A CA 1
ATOM 893 C C . ASN A 1 111 ? -2.234 -8.398 -27.391 1 79.56 111 ASN A C 1
ATOM 895 O O . ASN A 1 111 ? -1.135 -8.039 -27.812 1 79.56 111 ASN A O 1
ATOM 899 N N . GLY A 1 112 ? -2.426 -9.312 -26.609 1 77.75 112 GLY A N 1
ATOM 900 C CA . GLY A 1 112 ? -1.328 -10.156 -26.172 1 77.75 112 GLY A CA 1
ATOM 901 C C . GLY A 1 112 ? -0.451 -9.5 -25.125 1 77.75 112 GLY A C 1
ATOM 902 O O . GLY A 1 112 ? 0.554 -10.078 -24.688 1 77.75 112 GLY A O 1
ATOM 903 N N . VAL A 1 113 ? -0.8 -8.367 -24.75 1 81.69 113 VAL A N 1
ATOM 904 C CA . VAL A 1 113 ? 0.102 -7.625 -23.875 1 81.69 113 VAL A CA 1
ATOM 905 C C . VAL A 1 113 ? -0.253 -7.895 -22.406 1 81.69 113 VAL A C 1
ATOM 907 O O . VAL A 1 113 ? -1.385 -7.648 -21.984 1 81.69 113 VAL A O 1
ATOM 910 N N . THR A 1 114 ? 0.682 -8.555 -21.719 1 88 114 THR A N 1
ATOM 911 C CA . THR A 1 114 ? 0.552 -8.766 -20.281 1 88 114 THR A CA 1
ATOM 912 C C . THR A 1 114 ? 1.603 -7.969 -19.516 1 88 114 THR A C 1
ATOM 914 O O . THR A 1 114 ? 2.613 -7.555 -20.094 1 88 114 THR A O 1
ATOM 917 N N . PRO A 1 115 ? 1.36 -7.699 -18.312 1 89 115 PRO A N 1
ATOM 918 C CA . PRO A 1 115 ? 2.381 -6.957 -17.562 1 89 115 PRO A CA 1
ATOM 919 C C . PRO A 1 115 ? 3.719 -7.688 -17.516 1 89 115 PRO A C 1
ATOM 921 O O . PRO A 1 115 ? 3.75 -8.914 -17.391 1 89 115 PRO A O 1
ATOM 924 N N . CYS A 1 116 ? 4.773 -6.938 -17.672 1 91.06 116 CYS A N 1
ATOM 925 C CA . CYS A 1 116 ? 6.109 -7.496 -17.484 1 91.06 116 CYS A CA 1
ATOM 926 C C . CYS A 1 116 ? 6.5 -7.5 -16.016 1 91.06 116 CYS A C 1
ATOM 928 O O . CYS A 1 116 ? 5.938 -6.75 -15.211 1 91.06 116 CYS A O 1
ATOM 930 N N . PRO A 1 117 ? 7.422 -8.383 -15.742 1 92.19 117 PRO A N 1
ATOM 931 C CA . PRO A 1 117 ? 7.926 -8.328 -14.367 1 92.19 117 PRO A CA 1
ATOM 932 C C . PRO A 1 117 ? 8.398 -6.934 -13.961 1 92.19 117 PRO A C 1
ATOM 934 O O . PRO A 1 117 ? 8.984 -6.215 -14.781 1 92.19 117 PRO A O 1
ATOM 937 N N . ARG A 1 118 ? 8.133 -6.602 -12.734 1 91.31 118 ARG A N 1
ATOM 938 C CA . ARG A 1 118 ? 8.445 -5.246 -12.297 1 91.31 118 ARG A CA 1
ATOM 939 C C . ARG A 1 118 ? 8.445 -5.148 -10.773 1 91.31 118 ARG A C 1
ATOM 941 O O . ARG A 1 118 ? 7.957 -6.051 -10.086 1 91.31 118 ARG A O 1
ATOM 948 N N . LEU A 1 119 ? 9.109 -4.125 -10.32 1 88.56 119 LEU A N 1
ATOM 949 C CA . LEU A 1 119 ? 9.094 -3.875 -8.883 1 88.56 119 LEU A CA 1
ATOM 950 C C . LEU A 1 119 ? 8.703 -2.43 -8.586 1 88.56 119 LEU A C 1
ATOM 952 O O . LEU A 1 119 ? 8.883 -1.55 -9.438 1 88.56 119 LEU A O 1
ATOM 956 N N . GLY A 1 120 ? 8.141 -2.201 -7.371 1 87.44 120 GLY A N 1
ATOM 957 C CA . GLY A 1 120 ? 7.82 -0.854 -6.93 1 87.44 120 GLY A CA 1
ATOM 958 C C . GLY A 1 120 ? 6.613 -0.264 -7.633 1 87.44 120 GLY A C 1
ATOM 959 O O . GLY A 1 120 ? 6.434 0.956 -7.656 1 87.44 120 GLY A O 1
ATOM 960 N N . HIS A 1 121 ? 5.824 -1.124 -8.266 1 89.62 121 HIS A N 1
ATOM 961 C CA . HIS A 1 121 ? 4.613 -0.664 -8.938 1 89.62 121 HIS A CA 1
ATOM 962 C C . HIS A 1 121 ? 3.473 -0.479 -7.941 1 89.62 121 HIS A C 1
ATOM 964 O O . HIS A 1 121 ? 3.475 -1.086 -6.871 1 89.62 121 HIS A O 1
ATOM 970 N N . SER A 1 122 ? 2.59 0.36 -8.297 1 90.44 122 SER A N 1
ATOM 971 C CA . SER A 1 122 ? 1.321 0.422 -7.578 1 90.44 122 SER A CA 1
ATOM 972 C C . SER A 1 122 ? 0.42 -0.753 -7.945 1 90.44 122 SER A C 1
ATOM 974 O O . SER A 1 122 ? 0.338 -1.138 -9.117 1 90.44 122 SER A O 1
ATOM 976 N N . PHE A 1 123 ? -0.161 -1.358 -7.027 1 93.81 123 PHE A N 1
ATOM 977 C CA . PHE A 1 123 ? -1.116 -2.453 -7.156 1 93.81 123 PHE A CA 1
ATOM 978 C C . PHE A 1 123 ? -2.352 -2.197 -6.301 1 93.81 123 PHE A C 1
ATOM 980 O O . PHE A 1 123 ? -2.332 -2.43 -5.09 1 93.81 123 PHE A O 1
ATOM 987 N N . THR A 1 124 ? -3.443 -1.68 -6.918 1 92.62 124 THR A N 1
ATOM 988 C CA . THR A 1 124 ? -4.566 -1.174 -6.133 1 92.62 124 THR A CA 1
ATOM 989 C C . THR A 1 124 ? -5.887 -1.703 -6.676 1 92.62 124 THR A C 1
ATOM 991 O O . THR A 1 124 ? -6.031 -1.909 -7.883 1 92.62 124 THR A O 1
ATOM 994 N N . MET A 1 125 ? -6.809 -1.833 -5.773 1 91.56 125 MET A N 1
ATOM 995 C CA . MET A 1 125 ? -8.133 -2.326 -6.141 1 91.56 125 MET A CA 1
ATOM 996 C C . MET A 1 125 ? -9.117 -1.172 -6.316 1 91.56 125 MET A C 1
ATOM 998 O O . MET A 1 125 ? -9.172 -0.267 -5.48 1 91.56 125 MET A O 1
ATOM 1002 N N . VAL A 1 126 ? -9.805 -1.186 -7.391 1 89.56 126 VAL A N 1
ATOM 1003 C CA . VAL A 1 126 ? -10.938 -0.303 -7.637 1 89.56 126 VAL A CA 1
ATOM 1004 C C . VAL A 1 126 ? -12.141 -1.122 -8.109 1 89.56 126 VAL A C 1
ATOM 1006 O O . VAL A 1 126 ? -12.156 -1.617 -9.234 1 89.56 126 VAL A O 1
ATOM 1009 N N . GLY A 1 127 ? -13.117 -1.169 -7.188 1 87.62 127 GLY A N 1
ATOM 1010 C CA . GLY A 1 127 ? -14.195 -2.1 -7.484 1 87.62 127 GLY A CA 1
ATOM 1011 C C . GLY A 1 127 ? -13.734 -3.541 -7.574 1 87.62 127 GLY A C 1
ATOM 1012 O O . GLY A 1 127 ? -13.141 -4.066 -6.633 1 87.62 127 GLY A O 1
ATOM 1013 N N . GLU A 1 128 ? -13.953 -4.188 -8.734 1 90.88 128 GLU A N 1
ATOM 1014 C CA . GLU A 1 128 ? -13.586 -5.586 -8.914 1 90.88 128 GLU A CA 1
ATOM 1015 C C . GLU A 1 128 ? -12.344 -5.719 -9.789 1 90.88 128 GLU A C 1
ATOM 1017 O O . GLU A 1 128 ? -12.047 -6.801 -10.297 1 90.88 128 GLU A O 1
ATOM 1022 N N . LYS A 1 129 ? -11.711 -4.629 -9.906 1 91.56 129 LYS A N 1
ATOM 1023 C CA . LYS A 1 129 ? -10.531 -4.629 -10.773 1 91.56 129 LYS A CA 1
ATOM 1024 C C . LYS A 1 129 ? -9.266 -4.312 -9.977 1 91.56 129 LYS A C 1
ATOM 1026 O O . LYS A 1 129 ? -9.305 -3.533 -9.023 1 91.56 129 LYS A O 1
ATOM 1031 N N . ILE A 1 130 ? -8.234 -4.918 -10.328 1 93.75 130 ILE A N 1
ATOM 1032 C CA . ILE A 1 130 ? -6.91 -4.574 -9.82 1 93.75 130 ILE A CA 1
ATOM 1033 C C . ILE A 1 130 ? -6.137 -3.789 -10.883 1 93.75 130 ILE A C 1
ATOM 1035 O O . ILE A 1 130 ? -6.035 -4.223 -12.031 1 93.75 130 ILE A O 1
ATOM 1039 N N . PHE A 1 131 ? -5.664 -2.643 -10.461 1 90.69 131 PHE A N 1
ATOM 1040 C CA . PHE A 1 131 ? -4.883 -1.808 -11.367 1 90.69 131 PHE A CA 1
ATOM 1041 C C . PHE A 1 131 ? -3.4 -1.872 -11.016 1 90.69 131 PHE A C 1
ATOM 1043 O O . PHE A 1 131 ? -3.027 -1.762 -9.852 1 90.69 131 PHE A O 1
ATOM 1050 N N . LEU A 1 132 ? -2.637 -2.133 -12.016 1 91.31 132 LEU A N 1
ATOM 1051 C CA . LEU A 1 132 ? -1.18 -2.104 -11.93 1 91.31 132 LEU A CA 1
ATOM 1052 C C . LEU A 1 132 ? -0.62 -0.883 -12.648 1 91.31 132 LEU A C 1
ATOM 1054 O O . LEU A 1 132 ? -0.946 -0.639 -13.812 1 91.31 132 LEU A O 1
ATOM 1058 N N . PHE A 1 133 ? 0.157 -0.095 -11.938 1 87.06 133 PHE A N 1
ATOM 1059 C CA . PHE A 1 133 ? 0.672 1.14 -12.516 1 87.06 133 PHE A CA 1
ATOM 1060 C C . PHE A 1 133 ? 2.119 1.373 -12.094 1 87.06 133 PHE A C 1
ATOM 1062 O O . PHE A 1 133 ? 2.459 1.226 -10.914 1 87.06 133 PHE A O 1
ATOM 1069 N N . GLY A 1 134 ? 2.902 1.689 -13.031 1 85 134 GLY A N 1
ATOM 1070 C CA . GLY A 1 134 ? 4.266 2.102 -12.742 1 85 134 GLY A CA 1
ATOM 1071 C C . GLY A 1 134 ? 5.184 0.942 -12.398 1 85 134 GLY A C 1
ATOM 1072 O O . GLY A 1 134 ? 4.953 -0.187 -12.844 1 85 134 GLY A O 1
ATOM 1073 N N . GLY A 1 135 ? 6.227 1.283 -11.648 1 86.19 135 GLY A N 1
ATOM 1074 C CA . GLY A 1 135 ? 7.238 0.303 -11.297 1 86.19 135 GLY A CA 1
ATOM 1075 C C . GLY A 1 135 ? 8.391 0.245 -12.281 1 86.19 135 GLY A C 1
ATOM 1076 O O . GLY A 1 135 ? 8.328 0.868 -13.344 1 86.19 135 GLY A O 1
ATOM 1077 N N . LEU A 1 136 ? 9.406 -0.388 -11.797 1 85.69 136 LEU A N 1
ATOM 1078 C CA . LEU A 1 136 ? 10.602 -0.589 -12.617 1 85.69 136 LEU A CA 1
ATOM 1079 C C . LEU A 1 136 ? 10.609 -1.984 -13.227 1 85.69 136 LEU A C 1
ATOM 1081 O O . LEU A 1 136 ? 10.516 -2.984 -12.516 1 85.69 136 LEU A O 1
ATOM 1085 N N . GLY A 1 137 ? 10.531 -1.902 -14.57 1 84.94 137 GLY A N 1
ATOM 1086 C CA . GLY A 1 137 ? 10.547 -3.176 -15.273 1 84.94 137 GLY A CA 1
ATOM 1087 C C . GLY A 1 137 ? 11.938 -3.609 -15.688 1 84.94 137 GLY A C 1
ATOM 1088 O O . GLY A 1 137 ? 12.883 -2.82 -15.633 1 84.94 137 GLY A O 1
ATOM 1089 N N . ASN A 1 138 ? 12.188 -4.844 -15.75 1 68.38 138 ASN A N 1
ATOM 1090 C CA . ASN A 1 138 ? 13.438 -5.309 -16.344 1 68.38 138 ASN A CA 1
ATOM 1091 C C . ASN A 1 138 ? 13.539 -4.922 -17.812 1 68.38 138 ASN A C 1
ATOM 1093 O O . ASN A 1 138 ? 12.547 -4.953 -18.531 1 68.38 138 ASN A O 1
ATOM 1097 N N . GLU A 1 139 ? 14.25 -3.688 -18.125 1 55.25 139 GLU A N 1
ATOM 1098 C CA . GLU A 1 139 ? 14.508 -3.42 -19.531 1 55.25 139 GLU A CA 1
ATOM 1099 C C . GLU A 1 139 ? 14.539 -4.711 -20.344 1 55.25 139 GLU A C 1
ATOM 1101 O O . GLU A 1 139 ? 15.328 -5.613 -20.062 1 55.25 139 GLU A O 1
ATOM 1106 N N . SER A 1 140 ? 13.422 -5.195 -20.547 1 46.81 140 SER A N 1
ATOM 1107 C CA . SER A 1 140 ? 13.703 -6.129 -21.625 1 46.81 140 SER A CA 1
ATOM 1108 C C . SER A 1 140 ? 14.688 -5.531 -22.625 1 46.81 140 SER A C 1
ATOM 1110 O O . SER A 1 140 ? 14.805 -4.309 -22.734 1 46.81 140 SER A O 1
ATOM 1112 N N . ASP A 1 141 ? 15.719 -6.148 -23.078 1 43.03 141 ASP A N 1
ATOM 1113 C CA . ASP A 1 141 ? 16.5 -5.797 -24.25 1 43.03 141 ASP A CA 1
ATOM 1114 C C . ASP A 1 141 ? 15.672 -4.988 -25.25 1 43.03 141 ASP A C 1
ATOM 1116 O O . ASP A 1 141 ? 16.172 -4.582 -26.297 1 43.03 141 ASP A O 1
ATOM 1120 N N . ASP A 1 142 ? 14.367 -5.074 -25.406 1 40 142 ASP A N 1
ATOM 1121 C CA . ASP A 1 142 ? 13.828 -4.312 -26.531 1 40 142 ASP A CA 1
ATOM 1122 C C . ASP A 1 142 ? 13.5 -2.881 -26.109 1 40 142 ASP A C 1
ATOM 1124 O O . ASP A 1 142 ? 12.727 -2.664 -25.172 1 40 142 ASP A O 1
ATOM 1128 N N . PRO A 1 143 ? 14.352 -1.729 -26.516 1 38.28 143 PRO A N 1
ATOM 1129 C CA . PRO A 1 143 ? 14.344 -0.279 -26.297 1 38.28 143 PRO A CA 1
ATOM 1130 C C . PRO A 1 143 ? 12.93 0.297 -26.25 1 38.28 143 PRO A C 1
ATOM 1132 O O . PRO A 1 143 ? 12.719 1.381 -25.688 1 38.28 143 PRO A O 1
ATOM 1135 N N . LYS A 1 144 ? 11.961 0.113 -27.297 1 33.03 144 LYS A N 1
ATOM 1136 C CA . LYS A 1 144 ? 10.664 0.702 -27.609 1 33.03 144 LYS A CA 1
ATOM 1137 C C . LYS A 1 144 ? 9.594 0.24 -26.625 1 33.03 144 LYS A C 1
ATOM 1139 O O . LYS A 1 144 ? 8.422 0.584 -26.766 1 33.03 144 LYS A O 1
ATOM 1144 N N . LYS A 1 145 ? 9.586 -0.734 -25.891 1 29.11 145 LYS A N 1
ATOM 1145 C CA . LYS A 1 145 ? 8.391 -1.08 -25.109 1 29.11 145 LYS A CA 1
ATOM 1146 C C . LYS A 1 145 ? 8.477 -0.532 -23.703 1 29.11 145 LYS A C 1
ATOM 1148 O O . LYS A 1 145 ? 9.523 -0.617 -23.047 1 29.11 145 LYS A O 1
ATOM 1153 N N . MET B 1 1 ? -10.094 -14.211 -14.555 1 89.25 1 MET B N 1
ATOM 1154 C CA . MET B 1 1 ? -9.336 -12.969 -14.484 1 89.25 1 MET B CA 1
ATOM 1155 C C . MET B 1 1 ? -8.586 -12.711 -15.781 1 89.25 1 MET B C 1
ATOM 1157 O O . MET B 1 1 ? -8.016 -13.641 -16.359 1 89.25 1 MET B O 1
ATOM 1161 N N . THR B 1 2 ? -8.711 -11.492 -16.328 1 91.38 2 THR B N 1
ATOM 1162 C CA . THR B 1 2 ? -8.055 -11.125 -17.578 1 91.38 2 THR B CA 1
ATOM 1163 C C . THR B 1 2 ? -7.258 -9.836 -17.422 1 91.38 2 THR B C 1
ATOM 1165 O O . THR B 1 2 ? -7.711 -8.898 -16.766 1 91.38 2 THR B O 1
ATOM 1168 N N . TRP B 1 3 ? -6.07 -9.852 -18.094 1 90.75 3 TRP B N 1
ATOM 1169 C CA . TRP B 1 3 ? -5.309 -8.609 -18.156 1 90.75 3 TRP B CA 1
ATOM 1170 C C . TRP B 1 3 ? -5.824 -7.711 -19.281 1 90.75 3 TRP B C 1
ATOM 1172 O O . TRP B 1 3 ? -6.145 -8.188 -20.359 1 90.75 3 TRP B O 1
ATOM 1182 N N . GLU B 1 4 ? -5.918 -6.438 -18.922 1 86.81 4 GLU B N 1
ATOM 1183 C CA . GLU B 1 4 ? -6.254 -5.441 -19.938 1 86.81 4 GLU B CA 1
ATOM 1184 C C . GLU B 1 4 ? -5.34 -4.223 -19.844 1 86.81 4 GLU B C 1
ATOM 1186 O O . GLU B 1 4 ? -4.98 -3.801 -18.734 1 86.81 4 GLU B O 1
ATOM 1191 N N . ASN B 1 5 ? -4.922 -3.748 -20.984 1 80.06 5 ASN B N 1
ATOM 1192 C CA . ASN B 1 5 ? -4.152 -2.51 -21.016 1 80.06 5 ASN B CA 1
ATOM 1193 C C . ASN B 1 5 ? -5.059 -1.282 -20.984 1 80.06 5 ASN B C 1
ATOM 1195 O O . ASN B 1 5 ? -6.039 -1.216 -21.734 1 80.06 5 ASN B O 1
ATOM 1199 N N . VAL B 1 6 ? -4.777 -0.479 -20.016 1 76.5 6 VAL B N 1
ATOM 1200 C CA . VAL B 1 6 ? -5.531 0.768 -19.938 1 76.5 6 VAL B CA 1
ATOM 1201 C C . VAL B 1 6 ? -4.645 1.936 -20.375 1 76.5 6 VAL B C 1
ATOM 1203 O O . VAL B 1 6 ? -3.533 2.098 -19.859 1 76.5 6 VAL B O 1
ATOM 1206 N N . THR B 1 7 ? -5.023 2.553 -21.422 1 67.62 7 THR B N 1
ATOM 1207 C CA . THR B 1 7 ? -4.293 3.73 -21.875 1 67.62 7 THR B CA 1
ATOM 1208 C C . THR B 1 7 ? -4.809 4.988 -21.188 1 67.62 7 THR B C 1
ATOM 1210 O O . THR B 1 7 ? -6.012 5.246 -21.172 1 67.62 7 THR B O 1
ATOM 1213 N N . LEU B 1 8 ? -3.889 5.52 -20.391 1 61.78 8 LEU B N 1
ATOM 1214 C CA . LEU B 1 8 ? -4.25 6.762 -19.719 1 61.78 8 LEU B CA 1
ATOM 1215 C C . LEU B 1 8 ? -4.207 7.938 -20.688 1 61.78 8 LEU B C 1
ATOM 1217 O O . LEU B 1 8 ? -3.197 8.156 -21.359 1 61.78 8 LEU B O 1
ATOM 1221 N N . HIS B 1 9 ? -5.348 8.219 -21.219 1 57.25 9 HIS B N 1
ATOM 1222 C CA . HIS B 1 9 ? -5.387 9.383 -22.094 1 57.25 9 HIS B CA 1
ATOM 1223 C C . HIS B 1 9 ? -5.352 10.68 -21.297 1 57.25 9 HIS B C 1
ATOM 1225 O O . HIS B 1 9 ? -6.199 10.898 -20.438 1 57.25 9 HIS B O 1
ATOM 1231 N N . HIS B 1 10 ? -4.18 10.953 -20.812 1 50.78 10 HIS B N 1
ATOM 1232 C CA . HIS B 1 10 ? -4.066 12.211 -20.094 1 50.78 10 HIS B CA 1
ATOM 1233 C C . HIS B 1 10 ? -4.547 13.383 -20.938 1 50.78 10 HIS B C 1
ATOM 1235 O O . HIS B 1 10 ? -4.094 13.562 -22.078 1 50.78 10 HIS B O 1
ATOM 1241 N N . ARG B 1 11 ? -5.758 13.672 -20.844 1 44.88 11 ARG B N 1
ATOM 1242 C CA . ARG B 1 11 ? -6.16 14.992 -21.328 1 44.88 11 ARG B CA 1
ATOM 1243 C C . ARG B 1 11 ? -5.715 16.094 -20.375 1 44.88 11 ARG B C 1
ATOM 1245 O O . ARG B 1 11 ? -5.895 15.977 -19.156 1 44.88 11 ARG B O 1
ATOM 1252 N N . GLY B 1 12 ? -4.609 16.938 -20.766 1 46.03 12 GLY B N 1
ATOM 1253 C CA . GLY B 1 12 ? -3.965 18.125 -20.203 1 46.03 12 GLY B CA 1
ATOM 1254 C C . GLY B 1 12 ? -2.531 17.875 -19.781 1 46.03 12 GLY B C 1
ATOM 1255 O O . GLY B 1 12 ? -2.006 16.766 -19.969 1 46.03 12 GLY B O 1
ATOM 1256 N N . GLU B 1 13 ? -1.81 19.047 -19.281 1 44.12 13 GLU B N 1
ATOM 1257 C CA . GLU B 1 13 ? -0.403 19.234 -18.953 1 44.12 13 GLU B CA 1
ATOM 1258 C C . GLU B 1 13 ? 0.085 18.156 -17.984 1 44.12 13 GLU B C 1
ATOM 1260 O O . GLU B 1 13 ? 1.231 18.188 -17.531 1 44.12 13 GLU B O 1
ATOM 1265 N N . CYS B 1 14 ? -0.77 17.531 -17.531 1 44.62 14 CYS B N 1
ATOM 1266 C CA . CYS B 1 14 ? -0.275 16.797 -16.375 1 44.62 14 CYS B CA 1
ATOM 1267 C C . CYS B 1 14 ? 0.553 15.594 -16.781 1 44.62 14 CYS B C 1
ATOM 1269 O O . CYS B 1 14 ? 0.445 14.523 -16.188 1 44.62 14 CYS B O 1
ATOM 1271 N N . ALA B 1 15 ? 0.912 15.586 -18.031 1 44.28 15 ALA B N 1
ATOM 1272 C CA . ALA B 1 15 ? 1.742 14.469 -18.469 1 44.28 15 ALA B CA 1
ATOM 1273 C C . ALA B 1 15 ? 2.973 14.32 -17.578 1 44.28 15 ALA B C 1
ATOM 1275 O O . ALA B 1 15 ? 4.102 14.25 -18.062 1 44.28 15 ALA B O 1
ATOM 1276 N N . GLN B 1 16 ? 3.029 15.211 -16.578 1 44.97 16 GLN B N 1
ATOM 1277 C CA . GLN B 1 16 ? 4.336 15.016 -15.953 1 44.97 16 GLN B CA 1
ATOM 1278 C C . GLN B 1 16 ? 4.598 13.539 -15.68 1 44.97 16 GLN B C 1
ATOM 1280 O O . GLN B 1 16 ? 3.658 12.75 -15.562 1 44.97 16 GLN B O 1
ATOM 1285 N N . SER B 1 17 ? 5.859 13.242 -15.797 1 47.91 17 SER B N 1
ATOM 1286 C CA . SER B 1 17 ? 6.465 11.914 -15.75 1 47.91 17 SER B CA 1
ATOM 1287 C C . SER B 1 17 ? 5.844 11.055 -14.648 1 47.91 17 SER B C 1
ATOM 1289 O O . SER B 1 17 ? 5.812 11.461 -13.484 1 47.91 17 SER B O 1
ATOM 1291 N N . THR B 1 18 ? 4.695 10.398 -15.008 1 55.22 18 THR B N 1
ATOM 1292 C CA . THR B 1 18 ? 4.059 9.359 -14.203 1 55.22 18 THR B CA 1
ATOM 1293 C C . THR B 1 18 ? 5.098 8.383 -13.656 1 55.22 18 THR B C 1
ATOM 1295 O O . THR B 1 18 ? 4.746 7.391 -13.023 1 55.22 18 THR B O 1
ATOM 1298 N N . SER B 1 19 ? 6.402 8.773 -13.945 1 57.75 19 SER B N 1
ATOM 1299 C CA . SER B 1 19 ? 7.391 7.754 -13.617 1 57.75 19 SER B CA 1
ATOM 1300 C C . SER B 1 19 ? 7.438 7.492 -12.109 1 57.75 19 SER B C 1
ATOM 1302 O O . SER B 1 19 ? 7.793 6.395 -11.68 1 57.75 19 SER B O 1
ATOM 1304 N N . ARG B 1 20 ? 6.957 8.523 -11.375 1 64 20 ARG B N 1
ATOM 1305 C CA . ARG B 1 20 ? 7.039 8.297 -9.938 1 64 20 ARG B CA 1
ATOM 1306 C C . ARG B 1 20 ? 5.676 8.453 -9.281 1 64 20 ARG B C 1
ATOM 1308 O O . ARG B 1 20 ? 5.586 8.719 -8.078 1 64 20 ARG B O 1
ATOM 1315 N N . ALA B 1 21 ? 4.695 8.273 -10.156 1 74.25 21 ALA B N 1
ATOM 1316 C CA . ALA B 1 21 ? 3.35 8.461 -9.617 1 74.25 21 ALA B CA 1
ATOM 1317 C C . ALA B 1 21 ? 2.857 7.184 -8.93 1 74.25 21 ALA B C 1
ATOM 1319 O O . ALA B 1 21 ? 3.293 6.082 -9.273 1 74.25 21 ALA B O 1
ATOM 1320 N N . LEU B 1 22 ? 2.064 7.43 -7.902 1 81.38 22 LEU B N 1
ATOM 1321 C CA . LEU B 1 22 ? 1.365 6.344 -7.219 1 81.38 22 LEU B CA 1
ATOM 1322 C C . LEU B 1 22 ? -0.095 6.281 -7.652 1 81.38 22 LEU B C 1
ATOM 1324 O O . LEU B 1 22 ? -0.747 7.316 -7.812 1 81.38 22 LEU B O 1
ATOM 1328 N N . ALA B 1 23 ? -0.533 5.082 -7.992 1 86.56 23 ALA B N 1
ATOM 1329 C CA . ALA B 1 23 ? -1.953 4.875 -8.258 1 86.56 23 ALA B CA 1
ATOM 1330 C C . ALA B 1 23 ? -2.688 4.406 -7.008 1 86.56 23 ALA B C 1
ATOM 1332 O O . ALA B 1 23 ? -2.336 3.379 -6.422 1 86.56 23 ALA B O 1
ATOM 1333 N N . ILE B 1 24 ? -3.693 5.199 -6.652 1 88.62 24 ILE B N 1
ATOM 1334 C CA . ILE B 1 24 ? -4.457 4.926 -5.441 1 88.62 24 ILE B CA 1
ATOM 1335 C C . ILE B 1 24 ? -5.938 4.785 -5.781 1 88.62 24 ILE B C 1
ATOM 1337 O O . ILE B 1 24 ? -6.48 5.578 -6.555 1 88.62 24 ILE B O 1
ATOM 1341 N N . GLY B 1 25 ? -6.555 3.719 -5.281 1 89.25 25 GLY B N 1
ATOM 1342 C CA . GLY B 1 25 ? -7.996 3.58 -5.426 1 89.25 25 GLY B CA 1
ATOM 1343 C C . GLY B 1 25 ? -8.773 4.25 -4.309 1 89.25 25 GLY B C 1
ATOM 1344 O O . GLY B 1 25 ? -8.508 4.008 -3.127 1 89.25 25 GLY B O 1
ATOM 1345 N N . ILE B 1 26 ? -9.641 5.098 -4.648 1 88.31 26 ILE B N 1
ATOM 1346 C CA . ILE B 1 26 ? -10.562 5.723 -3.707 1 88.31 26 ILE B CA 1
ATOM 1347 C C . ILE B 1 26 ? -12 5.516 -4.18 1 88.31 26 ILE B C 1
ATOM 1349 O O . ILE B 1 26 ? -12.438 6.137 -5.148 1 88.31 26 ILE B O 1
ATOM 1353 N N . GLN B 1 27 ? -12.688 4.652 -3.387 1 85.12 27 GLN B N 1
ATOM 1354 C CA . GLN B 1 27 ? -14.008 4.211 -3.812 1 85.12 27 GLN B CA 1
ATOM 1355 C C . GLN B 1 27 ? -13.977 3.664 -5.238 1 85.12 27 GLN B C 1
ATOM 1357 O O . GLN B 1 27 ? -13.273 2.689 -5.52 1 85.12 27 GLN B O 1
ATOM 1362 N N . SER B 1 28 ? -14.656 4.277 -6.164 1 82.44 28 SER B N 1
ATOM 1363 C CA . SER B 1 28 ? -14.711 3.748 -7.523 1 82.44 28 SER B CA 1
ATOM 1364 C C . SER B 1 28 ? -13.805 4.535 -8.461 1 82.44 28 SER B C 1
ATOM 1366 O O . SER B 1 28 ? -13.969 4.48 -9.688 1 82.44 28 SER B O 1
ATOM 1368 N N . ARG B 1 29 ? -12.828 5.168 -7.812 1 82.06 29 ARG B N 1
ATOM 1369 C CA . ARG B 1 29 ? -11.961 6.008 -8.625 1 82.06 29 ARG B CA 1
ATOM 1370 C C . ARG B 1 29 ? -10.5 5.598 -8.469 1 82.06 29 ARG B C 1
ATOM 1372 O O . ARG B 1 29 ? -10.086 5.152 -7.391 1 82.06 29 ARG B O 1
ATOM 1379 N N . LEU B 1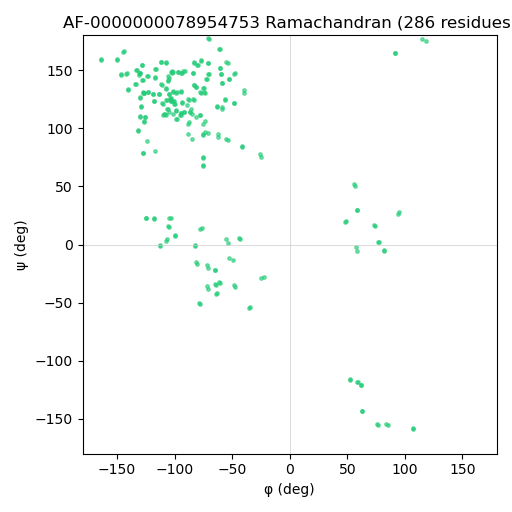 30 ? -9.844 5.73 -9.57 1 84.62 30 LEU B N 1
ATOM 1380 C CA . LEU B 1 30 ? -8.391 5.578 -9.57 1 84.62 30 LEU B CA 1
ATOM 1381 C C . LEU B 1 30 ? -7.703 6.941 -9.562 1 84.62 30 LEU B C 1
ATOM 1383 O O . LEU B 1 30 ? -7.941 7.766 -10.453 1 84.62 30 LEU B O 1
ATOM 1387 N N . CYS B 1 31 ? -6.922 7.141 -8.547 1 82.81 31 CYS B N 1
ATOM 1388 C CA . CYS B 1 31 ? -6.234 8.414 -8.391 1 82.81 31 CYS B CA 1
ATOM 1389 C C . CYS B 1 31 ? -4.73 8.258 -8.602 1 82.81 31 CYS B C 1
ATOM 1391 O O . CYS B 1 31 ? -4.086 7.457 -7.926 1 82.81 31 CYS B O 1
ATOM 1393 N N . LEU B 1 32 ? -4.254 8.992 -9.555 1 81 32 LEU B N 1
ATOM 1394 C CA . LEU B 1 32 ? -2.809 9.023 -9.75 1 81 32 LEU B CA 1
ATOM 1395 C C . LEU B 1 32 ? -2.186 10.203 -9.016 1 81 32 LEU B C 1
ATOM 1397 O O . LEU B 1 32 ? -2.561 11.352 -9.25 1 81 32 LEU B O 1
ATOM 1401 N N . VAL B 1 33 ? -1.437 9.836 -8.055 1 77.5 33 VAL B N 1
ATOM 1402 C CA . VAL B 1 33 ? -0.819 10.875 -7.234 1 77.5 33 VAL B CA 1
ATOM 1403 C C . VAL B 1 33 ? 0.675 10.953 -7.539 1 77.5 33 VAL B C 1
ATOM 1405 O O . VAL B 1 33 ? 1.389 9.953 -7.441 1 77.5 33 VAL B O 1
ATOM 1408 N N . GLY B 1 34 ? 1.108 12.008 -8.148 1 66.19 34 GLY B N 1
ATOM 1409 C CA . GLY B 1 34 ? 2.518 12.211 -8.445 1 66.19 34 GLY B CA 1
ATOM 1410 C C . GLY B 1 34 ? 3.352 12.492 -7.207 1 66.19 34 GLY B C 1
ATOM 1411 O O . GLY B 1 34 ? 2.822 12.555 -6.098 1 66.19 34 GLY B O 1
ATOM 1412 N N . ALA B 1 35 ? 4.66 12.602 -7.652 1 56.69 35 ALA B N 1
ATOM 1413 C CA . ALA B 1 35 ? 5.586 13.055 -6.617 1 56.69 35 ALA B CA 1
ATOM 1414 C C . ALA B 1 35 ? 5.164 14.414 -6.066 1 56.69 35 ALA B C 1
ATOM 1416 O O . ALA B 1 35 ? 4.68 15.266 -6.812 1 56.69 35 ALA B O 1
ATOM 1417 N N . ARG B 1 36 ? 4.812 14.625 -4.836 1 56.34 36 ARG B N 1
ATOM 1418 C CA . ARG B 1 36 ? 4.543 15.867 -4.125 1 56.34 36 ARG B CA 1
ATOM 1419 C C . ARG B 1 36 ? 3.055 16.188 -4.133 1 56.34 36 ARG B C 1
ATOM 1421 O O . ARG B 1 36 ? 2.668 17.359 -4.066 1 56.34 36 ARG B O 1
ATOM 1428 N N . TRP B 1 37 ? 2.207 15.297 -4.203 1 57.53 37 TRP B N 1
ATOM 1429 C CA . TRP B 1 37 ? 0.755 15.406 -4.109 1 57.53 37 TRP B CA 1
ATOM 1430 C C . TRP B 1 37 ? 0.206 16.344 -5.184 1 57.53 37 TRP B C 1
ATOM 1432 O O . TRP B 1 37 ? -0.984 16.656 -5.188 1 57.53 37 TRP B O 1
ATOM 1442 N N . LEU B 1 38 ? 1.04 17.078 -6.039 1 49.03 38 LEU B N 1
ATOM 1443 C CA . LEU B 1 38 ? 0.652 18.172 -6.918 1 49.03 38 LEU B CA 1
ATOM 1444 C C . LEU B 1 38 ? -0.176 17.672 -8.094 1 49.03 38 LEU B C 1
ATOM 1446 O O . LEU B 1 38 ? -0.937 18.422 -8.695 1 49.03 38 LEU B O 1
ATOM 1450 N N . SER B 1 39 ? 0.143 16.625 -8.586 1 51.03 39 SER B N 1
ATOM 1451 C CA . SER B 1 39 ? -0.573 16.375 -9.828 1 51.03 39 SER B CA 1
ATOM 1452 C C . SER B 1 39 ? -1.452 15.133 -9.719 1 51.03 39 SER B C 1
ATOM 1454 O O . SER B 1 39 ? -0.947 14.016 -9.594 1 51.03 39 SER B O 1
ATOM 1456 N N . GLN B 1 40 ? -2.703 15.422 -9.031 1 56.09 40 GLN B N 1
ATOM 1457 C CA . GLN B 1 40 ? -3.611 14.289 -8.906 1 56.09 40 GLN B CA 1
ATOM 1458 C C . GLN B 1 40 ? -4.469 14.133 -10.164 1 56.09 40 GLN B C 1
ATOM 1460 O O . GLN B 1 40 ? -5.07 15.094 -10.633 1 56.09 40 GLN B O 1
ATOM 1465 N N . SER B 1 41 ? -4.004 13.344 -11.125 1 57.94 41 SER B N 1
ATOM 1466 C CA . SER B 1 41 ? -4.965 13.008 -12.164 1 57.94 41 SER B CA 1
ATOM 1467 C C . SER B 1 41 ? -5.875 11.867 -11.734 1 57.94 41 SER B C 1
ATOM 1469 O O . SER B 1 41 ? -5.414 10.891 -11.133 1 57.94 41 SER B O 1
ATOM 1471 N N . LEU B 1 42 ? -7.133 12.32 -11.523 1 58.91 42 LEU B N 1
ATOM 1472 C CA . LEU B 1 42 ? -8.148 11.344 -11.133 1 58.91 42 LEU B CA 1
ATOM 1473 C C . LEU B 1 42 ? -8.766 10.68 -12.359 1 58.91 42 LEU B C 1
ATOM 1475 O O . LEU B 1 42 ? -8.953 11.336 -13.391 1 58.91 42 LEU B O 1
ATOM 1479 N N . GLU B 1 43 ? -8.539 9.352 -12.414 1 60.66 43 GLU B N 1
ATOM 1480 C CA . GLU B 1 43 ? -9.266 8.625 -13.445 1 60.66 43 GLU B CA 1
ATOM 1481 C C . GLU B 1 43 ? -10.469 7.891 -12.859 1 60.66 43 GLU B C 1
ATOM 1483 O O . GLU B 1 43 ? -10.367 7.273 -11.797 1 60.66 43 GLU B O 1
ATOM 1488 N N . GLN B 1 44 ? -11.664 8.43 -13.289 1 56 44 GLN B N 1
ATOM 1489 C CA . GLN B 1 44 ? -12.844 7.602 -13.047 1 56 44 GLN B CA 1
ATOM 1490 C C . GLN B 1 44 ? -12.859 6.379 -13.961 1 56 44 GLN B C 1
ATOM 1492 O O . GLN B 1 44 ? -13.102 6.504 -15.164 1 56 44 GLN B O 1
ATOM 1497 N N . PRO B 1 45 ? -12.344 5.238 -13.391 1 55.53 45 PRO B N 1
ATOM 1498 C CA . PRO B 1 45 ? -12.219 4.055 -14.242 1 55.53 45 PRO B CA 1
ATOM 1499 C C . PRO B 1 45 ? -13.484 3.771 -15.047 1 55.53 45 PRO B C 1
ATOM 1501 O O . PRO B 1 45 ? -13.406 3.268 -16.172 1 55.53 45 PRO B O 1
ATOM 1504 N N . VAL B 1 46 ? -14.719 4.043 -14.406 1 53.69 46 VAL B N 1
ATOM 1505 C CA . VAL B 1 46 ? -15.938 3.662 -15.109 1 53.69 46 VAL B CA 1
ATOM 1506 C C . VAL B 1 46 ? -16.062 4.465 -16.406 1 53.69 46 VAL B C 1
ATOM 1508 O O . VAL B 1 46 ? -16.5 3.938 -17.422 1 53.69 46 VAL B O 1
ATOM 1511 N N . THR B 1 47 ? -15.625 5.637 -16.312 1 57.59 47 THR B N 1
ATOM 1512 C CA . THR B 1 47 ? -15.867 6.48 -17.484 1 57.59 47 THR B CA 1
ATOM 1513 C C . THR B 1 47 ? -14.578 6.699 -18.266 1 57.59 47 THR B C 1
ATOM 1515 O O . THR B 1 47 ? -14.594 7.266 -19.359 1 57.59 47 THR B O 1
ATOM 1518 N N . ASN B 1 48 ? -13.555 6.105 -17.906 1 61.94 48 ASN B N 1
ATOM 1519 C CA . ASN B 1 48 ? -12.242 6.297 -18.516 1 61.94 48 ASN B CA 1
ATOM 1520 C C . ASN B 1 48 ? -11.906 7.777 -18.672 1 61.94 48 ASN B C 1
ATOM 1522 O O . ASN B 1 48 ? -11.312 8.18 -19.672 1 61.94 48 ASN B O 1
ATOM 1526 N N . GLN B 1 49 ? -12.594 8.562 -17.922 1 64.75 49 GLN B N 1
ATOM 1527 C CA . GLN B 1 49 ? -12.305 9.984 -17.984 1 64.75 49 GLN B CA 1
ATOM 1528 C C . GLN B 1 49 ? -11.32 10.398 -16.891 1 64.75 49 GLN B C 1
ATOM 1530 O O . GLN B 1 49 ? -11.391 9.891 -15.758 1 64.75 49 GLN B O 1
ATOM 1535 N N . TRP B 1 50 ? -10.336 11.141 -17.453 1 65.69 50 TRP B N 1
ATOM 1536 C CA . TRP B 1 50 ? -9.328 11.641 -16.516 1 65.69 50 TRP B CA 1
ATOM 1537 C C . TRP B 1 50 ? -9.547 13.117 -16.219 1 65.69 50 TRP B C 1
ATOM 1539 O O . TRP B 1 50 ? -9.906 13.898 -17.094 1 65.69 50 TRP B O 1
ATOM 1549 N N . TYR B 1 51 ? -9.68 13.336 -14.953 1 70.12 51 TYR B N 1
ATOM 1550 C CA . TYR B 1 51 ? -9.758 14.742 -14.586 1 70.12 51 TYR B CA 1
ATOM 1551 C C . TYR B 1 51 ? -8.797 15.062 -13.445 1 70.12 51 TYR B C 1
ATOM 1553 O O . TYR B 1 51 ? -8.414 14.172 -12.688 1 70.12 51 TYR B O 1
ATOM 1561 N N . VAL B 1 52 ? -8.289 16.344 -13.523 1 69.5 52 VAL B N 1
ATOM 1562 C CA . VAL B 1 52 ? -7.438 16.844 -12.453 1 69.5 52 VAL B CA 1
ATOM 1563 C C . VAL B 1 52 ? -8.266 17.703 -11.492 1 69.5 52 VAL B C 1
ATOM 1565 O O . VAL B 1 52 ? -8.711 18.797 -11.859 1 69.5 52 VAL B O 1
ATOM 1568 N N . PRO B 1 53 ? -8.469 17.094 -10.312 1 71.31 53 PRO B N 1
ATOM 1569 C CA . PRO B 1 53 ? -9.25 17.906 -9.375 1 71.31 53 PRO B CA 1
ATOM 1570 C C . PRO B 1 53 ? -8.469 19.109 -8.852 1 71.31 53 PRO B C 1
ATOM 1572 O O . PRO B 1 53 ? -7.234 19.078 -8.805 1 71.31 53 PRO B O 1
ATOM 1575 N N . VAL B 1 54 ? -9.242 20.188 -8.609 1 69.5 54 VAL B N 1
ATOM 1576 C CA . VAL B 1 54 ? -8.664 21.328 -7.922 1 69.5 54 VAL B CA 1
ATOM 1577 C C . VAL B 1 54 ? -8.578 21.062 -6.422 1 69.5 54 VAL B C 1
ATOM 1579 O O . VAL B 1 54 ? -9.594 20.797 -5.777 1 69.5 54 VAL B O 1
ATOM 1582 N N . LEU B 1 55 ? -7.281 20.922 -5.996 1 69.88 55 LEU B N 1
ATOM 1583 C CA . LEU B 1 55 ? -7.109 20.672 -4.566 1 69.88 55 LEU B CA 1
ATOM 1584 C C . LEU B 1 55 ? -7.359 21.938 -3.762 1 69.88 55 LEU B C 1
ATOM 1586 O O . LEU B 1 55 ? -6.973 23.031 -4.184 1 69.88 55 LEU B O 1
ATOM 1590 N N . LYS B 1 56 ? -8.141 21.719 -2.811 1 70.5 56 LYS B N 1
ATOM 1591 C CA . LYS B 1 56 ? -8.422 22.828 -1.904 1 70.5 56 LYS B CA 1
ATOM 1592 C C . LYS B 1 56 ? -7.703 22.656 -0.573 1 70.5 56 LYS B C 1
ATOM 1594 O O . LYS B 1 56 ? -7.434 21.531 -0.154 1 70.5 56 LYS B O 1
ATOM 1599 N N . ARG B 1 57 ? -7.23 23.906 0.067 1 67.31 57 ARG B N 1
ATOM 1600 C CA . ARG B 1 57 ? -6.801 23.969 1.46 1 67.31 57 ARG B CA 1
ATOM 1601 C C . ARG B 1 57 ? -5.348 23.531 1.61 1 67.31 57 ARG B C 1
ATOM 1603 O O . ARG B 1 57 ? -4.57 23.609 0.66 1 67.31 57 ARG B O 1
ATOM 1610 N N . ASP B 1 58 ? -4.867 23.016 2.789 1 76.56 58 ASP B N 1
ATOM 1611 C CA . ASP B 1 58 ? -3.52 22.766 3.297 1 76.56 58 ASP B CA 1
ATOM 1612 C C . ASP B 1 58 ? -2.906 21.531 2.652 1 76.56 58 ASP B C 1
ATOM 1614 O O . ASP B 1 58 ? -2.615 20.547 3.338 1 76.56 58 ASP B O 1
ATOM 1618 N N . VAL B 1 59 ? -2.645 21.641 1.401 1 74.12 59 VAL B N 1
ATOM 1619 C CA . VAL B 1 59 ? -2.018 20.516 0.72 1 74.12 59 VAL B CA 1
ATOM 1620 C C . VAL B 1 59 ? -0.636 20.266 1.314 1 74.12 59 VAL B C 1
ATOM 1622 O O . VAL B 1 59 ? 0.176 21.172 1.44 1 74.12 59 VAL B O 1
ATOM 1625 N N . PRO B 1 60 ? -0.521 19.031 1.868 1 79.12 60 PRO B N 1
ATOM 1626 C CA . PRO B 1 60 ? 0.809 18.734 2.404 1 79.12 60 PRO B CA 1
ATOM 1627 C C . PRO B 1 60 ? 1.917 18.906 1.37 1 79.12 60 PRO B C 1
ATOM 1629 O O . PRO B 1 60 ? 1.655 18.875 0.165 1 79.12 60 PRO B O 1
ATOM 1632 N N . ASN B 1 61 ? 3.133 19.125 1.898 1 76.19 61 ASN B N 1
ATOM 1633 C CA . ASN B 1 61 ? 4.277 19.156 0.992 1 76.19 61 ASN B CA 1
ATOM 1634 C C . ASN B 1 61 ? 4.43 17.828 0.241 1 76.19 61 ASN B C 1
ATOM 1636 O O . ASN B 1 61 ? 4.027 16.781 0.738 1 76.19 61 ASN B O 1
ATOM 1640 N N . GLY B 1 62 ? 4.891 17.938 -0.943 1 71.81 62 GLY B N 1
ATOM 1641 C CA . GLY B 1 62 ? 5.184 16.719 -1.681 1 71.81 62 GLY B CA 1
ATOM 1642 C C . GLY B 1 62 ? 6.16 15.797 -0.96 1 71.81 62 GLY B C 1
ATOM 1643 O O . GLY B 1 62 ? 7.152 16.266 -0.393 1 71.81 62 GLY B O 1
ATOM 1644 N N . CYS B 1 63 ? 5.73 14.617 -0.791 1 78.75 63 CYS B N 1
ATOM 1645 C CA . CYS B 1 63 ? 6.547 13.633 -0.078 1 78.75 63 CYS B CA 1
ATOM 1646 C C . CYS B 1 63 ? 6.648 12.336 -0.863 1 78.75 63 CYS B C 1
ATOM 1648 O O . CYS B 1 63 ? 5.812 12.055 -1.726 1 78.75 63 CYS B O 1
ATOM 1650 N N . ALA B 1 64 ? 7.797 11.711 -0.694 1 80.81 64 ALA B N 1
ATOM 1651 C CA . ALA B 1 64 ? 7.977 10.352 -1.215 1 80.81 64 ALA B CA 1
ATOM 1652 C C . ALA B 1 64 ? 7.984 9.328 -0.085 1 80.81 64 ALA B C 1
ATOM 1654 O O . ALA B 1 64 ? 8.211 9.68 1.076 1 80.81 64 ALA B O 1
ATOM 1655 N N . ALA B 1 65 ? 7.656 8.094 -0.44 1 85.75 65 ALA B N 1
ATOM 1656 C CA . ALA B 1 65 ? 7.758 6.949 0.462 1 85.75 65 ALA B CA 1
ATOM 1657 C C . ALA B 1 65 ? 6.91 7.16 1.713 1 85.75 65 ALA B C 1
ATOM 1659 O O . ALA B 1 65 ? 7.309 6.77 2.814 1 85.75 65 ALA B O 1
ATOM 1660 N N . TYR B 1 66 ? 5.82 7.91 1.6 1 89.56 66 TYR B N 1
ATOM 1661 C CA . TYR B 1 66 ? 4.863 8.07 2.689 1 89.56 66 TYR B CA 1
ATOM 1662 C C . TYR B 1 66 ? 3.973 6.844 2.822 1 89.56 66 TYR B C 1
ATOM 1664 O O . TYR B 1 66 ? 3.877 6.035 1.896 1 89.56 66 TYR B O 1
ATOM 1672 N N . GLY B 1 67 ? 3.41 6.707 4.012 1 91.62 67 GLY B N 1
ATOM 1673 C CA . GLY B 1 67 ? 2.355 5.723 4.199 1 91.62 67 GLY B CA 1
ATOM 1674 C C . GLY B 1 67 ? 0.963 6.301 4.031 1 91.62 67 GLY B C 1
ATOM 1675 O O . GLY B 1 67 ? 0.713 7.449 4.41 1 91.62 67 GLY B O 1
ATOM 1676 N N . PHE B 1 68 ? 0.104 5.418 3.529 1 91.94 68 PHE B N 1
ATOM 1677 C CA . PHE B 1 68 ? -1.268 5.906 3.428 1 91.94 68 PHE B CA 1
ATOM 1678 C C . PHE B 1 68 ? -2.26 4.758 3.564 1 91.94 68 PHE B C 1
ATOM 1680 O O . PHE B 1 68 ? -1.908 3.596 3.346 1 91.94 68 PHE B O 1
ATOM 1687 N N . VAL B 1 69 ? -3.486 5.105 3.922 1 94.94 69 VAL B N 1
ATOM 1688 C CA . VAL B 1 69 ? -4.625 4.191 3.934 1 94.94 69 VAL B CA 1
ATOM 1689 C C . VAL B 1 69 ? -5.879 4.922 3.453 1 94.94 69 VAL B C 1
ATOM 1691 O O . VAL B 1 69 ? -5.992 6.141 3.604 1 94.94 69 VAL B O 1
ATOM 1694 N N . VAL B 1 70 ? -6.688 4.168 2.818 1 93.12 70 VAL B N 1
ATOM 1695 C CA . VAL B 1 70 ? -7.953 4.719 2.352 1 93.12 70 VAL B CA 1
ATOM 1696 C C . VAL B 1 70 ? -9.109 4.051 3.09 1 93.12 70 VAL B C 1
ATOM 1698 O O . VAL B 1 70 ? -9.148 2.824 3.219 1 93.12 70 VAL B O 1
ATOM 1701 N N . GLU B 1 71 ? -9.953 4.848 3.609 1 93.38 71 GLU B N 1
ATOM 1702 C CA . GLU B 1 71 ? -11.219 4.426 4.211 1 93.38 71 GLU B CA 1
ATOM 1703 C C . GLU B 1 71 ? -12.398 5.184 3.605 1 93.38 71 GLU B C 1
ATOM 1705 O O . GLU B 1 71 ? -12.664 6.328 3.975 1 93.38 71 GLU B O 1
ATOM 1710 N N . GLY B 1 72 ? -13.156 4.434 2.746 1 91 72 GLY B N 1
ATOM 1711 C CA . GLY B 1 72 ? -14.195 5.137 2.014 1 91 72 GLY B CA 1
ATOM 1712 C C . GLY B 1 72 ? -13.664 6.27 1.156 1 91 72 GLY B C 1
ATOM 1713 O O . GLY B 1 72 ? -12.844 6.043 0.258 1 91 72 GLY B O 1
ATOM 1714 N N . THR B 1 73 ? -14.141 7.52 1.504 1 90.81 73 THR B N 1
ATOM 1715 C CA . THR B 1 73 ? -13.703 8.68 0.74 1 90.81 73 THR B CA 1
ATOM 1716 C C . THR B 1 73 ? -12.586 9.422 1.477 1 90.81 73 THR B C 1
ATOM 1718 O O . THR B 1 73 ? -12.148 10.484 1.041 1 90.81 73 THR B O 1
ATOM 1721 N N . ARG B 1 74 ? -12.109 8.828 2.551 1 92.75 74 ARG B N 1
ATOM 1722 C CA . ARG B 1 74 ? -11.039 9.461 3.314 1 92.75 74 ARG B CA 1
ATOM 1723 C C . ARG B 1 74 ? -9.711 8.75 3.074 1 92.75 74 ARG B C 1
ATOM 1725 O O . ARG B 1 74 ? -9.656 7.523 2.973 1 92.75 74 ARG B O 1
ATOM 1732 N N . MET B 1 75 ? -8.758 9.523 2.998 1 92.31 75 MET B N 1
ATOM 1733 C CA . MET B 1 75 ? -7.395 9.008 2.926 1 92.31 75 MET B CA 1
ATOM 1734 C C . MET B 1 75 ? -6.512 9.648 3.994 1 92.31 75 MET B C 1
ATOM 1736 O O . MET B 1 75 ? -6.527 10.867 4.172 1 92.31 75 MET B O 1
ATOM 1740 N N . PHE B 1 76 ? -5.789 8.805 4.715 1 94.38 76 PHE B N 1
ATOM 1741 C CA . PHE B 1 76 ? -4.844 9.273 5.719 1 94.38 76 PHE B CA 1
ATOM 1742 C C . PHE B 1 76 ? -3.41 9.078 5.246 1 94.38 76 PHE B C 1
ATOM 1744 O O . PHE B 1 76 ? -3.08 8.039 4.664 1 94.38 76 PHE B O 1
ATOM 1751 N N . VAL B 1 77 ? -2.621 10.07 5.426 1 92.88 77 VAL B N 1
ATOM 1752 C CA . VAL B 1 77 ? -1.229 10.055 4.988 1 92.88 77 VAL B CA 1
ATOM 1753 C C . VAL B 1 77 ? -0.316 10.414 6.156 1 92.88 77 VAL B C 1
ATOM 1755 O O . VAL B 1 77 ? -0.589 11.367 6.895 1 92.88 77 VAL B O 1
ATOM 1758 N N . PHE B 1 78 ? 0.671 9.617 6.336 1 94.19 78 PHE B N 1
ATOM 1759 C CA . PHE B 1 78 ? 1.606 9.898 7.418 1 94.19 78 PHE B CA 1
ATOM 1760 C C . PHE B 1 78 ? 3.045 9.852 6.918 1 94.19 78 PHE B C 1
ATOM 1762 O O . PHE B 1 78 ? 3.449 8.898 6.254 1 94.19 78 PHE B O 1
ATOM 1769 N N . SER B 1 79 ? 3.814 10.977 7.188 1 91.94 79 SER B N 1
ATOM 1770 C CA . SER B 1 79 ? 5.266 11.117 7.082 1 91.94 79 SER B CA 1
ATOM 1771 C C . SER B 1 79 ? 5.738 10.922 5.648 1 91.94 79 SER B C 1
ATOM 1773 O O . SER B 1 79 ? 5.113 11.422 4.707 1 91.94 79 SER B O 1
ATOM 1775 N N . GLY B 1 80 ? 6.91 10.281 5.484 1 88.75 80 GLY B N 1
ATOM 1776 C CA . GLY B 1 80 ? 7.59 10.211 4.203 1 88.75 80 GLY B CA 1
ATOM 1777 C C . GLY B 1 80 ? 8.82 11.094 4.137 1 88.75 80 GLY B C 1
ATOM 1778 O O . GLY B 1 80 ? 9.453 11.367 5.16 1 88.75 80 GLY B O 1
ATOM 1779 N N . MET B 1 81 ? 9.125 11.367 2.867 1 88.06 81 MET B N 1
ATOM 1780 C CA . MET B 1 81 ? 10.336 12.164 2.672 1 88.06 81 MET B CA 1
ATOM 1781 C C . MET B 1 81 ? 10.055 13.359 1.769 1 88.06 81 MET B C 1
ATOM 1783 O O . MET B 1 81 ? 9.656 13.195 0.616 1 88.06 81 MET B O 1
ATOM 1787 N N . ILE B 1 82 ? 10.266 14.539 2.352 1 84.38 82 ILE B N 1
ATOM 1788 C CA . ILE B 1 82 ? 10.125 15.766 1.567 1 84.38 82 ILE B CA 1
ATOM 1789 C C . ILE B 1 82 ? 11.375 15.977 0.715 1 84.38 82 ILE B C 1
ATOM 1791 O O . ILE B 1 82 ? 11.281 16.203 -0.492 1 84.38 82 ILE B O 1
ATOM 1795 N N . GLU B 1 83 ? 12.484 15.906 1.328 1 84.88 83 GLU B N 1
ATOM 1796 C CA . GLU B 1 83 ? 13.812 15.898 0.717 1 84.88 83 GLU B CA 1
ATOM 1797 C C . GLU B 1 83 ? 14.773 15 1.49 1 84.88 83 GLU B C 1
ATOM 1799 O O . GLU B 1 83 ? 14.438 14.516 2.57 1 84.88 83 GLU B O 1
ATOM 1804 N N . TYR B 1 84 ? 15.82 14.773 0.807 1 84.44 84 TYR B N 1
ATOM 1805 C CA . TYR B 1 84 ? 16.75 13.844 1.429 1 84.44 84 TYR B CA 1
ATOM 1806 C C . TYR B 1 84 ? 17 14.219 2.887 1 84.44 84 TYR B C 1
ATOM 1808 O O . TYR B 1 84 ? 17.391 15.352 3.189 1 84.44 84 TYR B O 1
ATOM 1816 N N . GLY B 1 85 ? 16.703 13.289 3.779 1 84.62 85 GLY B N 1
ATOM 1817 C CA . GLY B 1 85 ? 16.969 13.445 5.203 1 84.62 85 GLY B CA 1
ATOM 1818 C C . GLY B 1 85 ? 15.898 14.25 5.918 1 84.62 85 GLY B C 1
ATOM 1819 O O . GLY B 1 85 ? 15.984 14.469 7.129 1 84.62 85 GLY B O 1
ATOM 1820 N N . LYS B 1 86 ? 14.984 14.773 5.277 1 89.56 86 LYS B N 1
ATOM 1821 C CA . LYS B 1 86 ? 13.906 15.547 5.887 1 89.56 86 LYS B CA 1
ATOM 1822 C C . LYS B 1 86 ? 12.578 14.797 5.816 1 89.56 86 LYS B C 1
ATOM 1824 O O . LYS B 1 86 ? 12 14.656 4.738 1 89.56 86 LYS B O 1
ATOM 1829 N N . TYR B 1 87 ? 12.133 14.406 6.98 1 89.75 87 TYR B N 1
ATOM 1830 C CA . TYR B 1 87 ? 10.906 13.633 7.094 1 89.75 87 TYR B CA 1
ATOM 1831 C C . TYR B 1 87 ? 9.852 14.391 7.895 1 89.75 87 TYR B C 1
ATOM 1833 O O . TYR B 1 87 ? 10.125 14.852 9.008 1 89.75 87 TYR B O 1
ATOM 1841 N N . PRO B 1 88 ? 8.695 14.602 7.312 1 90 88 PRO B N 1
ATOM 1842 C CA . PRO B 1 88 ? 7.625 15.227 8.102 1 90 88 PRO B CA 1
ATOM 1843 C C . PRO B 1 88 ? 7.062 14.281 9.164 1 90 88 PRO B C 1
ATOM 1845 O O . PRO B 1 88 ? 7.223 13.062 9.07 1 90 88 PRO B O 1
ATOM 1848 N N . ASN B 1 89 ? 6.465 14.859 10.219 1 90.94 89 ASN B N 1
ATOM 1849 C CA . ASN B 1 89 ? 5.844 14.07 11.273 1 90.94 89 ASN B CA 1
ATOM 1850 C C . ASN B 1 89 ? 4.348 14.344 11.375 1 90.94 89 ASN B C 1
ATOM 1852 O O . ASN B 1 89 ? 3.727 14.062 12.398 1 90.94 89 ASN B O 1
ATOM 1856 N N . GLU B 1 90 ? 3.832 14.812 10.352 1 91.44 90 GLU B N 1
ATOM 1857 C CA . GLU B 1 90 ? 2.424 15.195 10.391 1 91.44 90 GLU B CA 1
ATOM 1858 C C . GLU B 1 90 ? 1.536 14.086 9.836 1 91.44 90 GLU B C 1
ATOM 1860 O O . GLU B 1 90 ? 1.936 13.367 8.914 1 91.44 90 GLU B O 1
ATOM 1865 N N . LEU B 1 91 ? 0.339 14.031 10.391 1 94.31 91 LEU B N 1
ATOM 1866 C CA . LEU B 1 91 ? -0.751 13.211 9.875 1 94.31 91 LEU B CA 1
ATOM 1867 C C . LEU B 1 91 ? -1.769 14.07 9.133 1 94.31 91 LEU B C 1
ATOM 1869 O O . LEU B 1 91 ? -2.23 15.086 9.656 1 94.31 91 LEU B O 1
ATOM 1873 N N . TYR B 1 92 ? -2.01 13.695 7.879 1 92.56 92 TYR B N 1
ATOM 1874 C CA . TYR B 1 92 ? -2.99 14.43 7.086 1 92.56 92 TYR B CA 1
ATOM 1875 C C . TYR B 1 92 ? -4.168 13.539 6.711 1 92.56 92 TYR B C 1
ATOM 1877 O O . TYR B 1 92 ? -4.012 12.32 6.582 1 92.56 92 TYR B O 1
ATOM 1885 N N . GLU B 1 93 ? -5.273 14.164 6.555 1 92.88 93 GLU B N 1
ATOM 1886 C CA . GLU B 1 93 ? -6.461 13.531 5.988 1 92.88 93 GLU B CA 1
ATOM 1887 C C . GLU B 1 93 ? -6.895 14.227 4.699 1 92.88 93 GLU B C 1
ATOM 1889 O O . GLU B 1 93 ? -6.957 15.453 4.641 1 92.88 93 GLU B O 1
ATOM 1894 N N . LEU B 1 94 ? -7.094 13.484 3.699 1 89.25 94 LEU B N 1
ATOM 1895 C CA . LEU B 1 94 ? -7.75 13.961 2.484 1 89.25 94 LEU B CA 1
ATOM 1896 C C . LEU B 1 94 ? -9.211 13.508 2.447 1 89.25 94 LEU B C 1
ATOM 1898 O O . LEU B 1 94 ? -9.5 12.32 2.6 1 89.25 94 LEU B O 1
ATOM 1902 N N . GLN B 1 95 ? -10.094 14.492 2.318 1 89 95 GLN B N 1
ATOM 1903 C CA . GLN B 1 95 ? -11.484 14.195 2.008 1 89 95 GLN B CA 1
ATOM 1904 C C . GLN B 1 95 ? -11.742 14.281 0.506 1 89 95 GLN B C 1
ATOM 1906 O O . GLN B 1 95 ? -11.742 15.367 -0.069 1 89 95 GLN B O 1
ATOM 1911 N N . ALA B 1 96 ? -12.008 13.148 -0.094 1 84.69 96 ALA B N 1
ATOM 1912 C CA . ALA B 1 96 ? -11.977 13.031 -1.549 1 84.69 96 ALA B CA 1
ATOM 1913 C C . ALA B 1 96 ? -13.273 13.539 -2.168 1 84.69 96 ALA B C 1
ATOM 1915 O O . ALA B 1 96 ? -13.352 13.758 -3.379 1 84.69 96 ALA B O 1
ATOM 1916 N N . ILE B 1 97 ? -14.305 13.703 -1.396 1 82.56 97 ILE B N 1
ATOM 1917 C CA . ILE B 1 97 ? -15.539 14.258 -1.943 1 82.56 97 ILE B CA 1
ATOM 1918 C C . ILE B 1 97 ? -15.297 15.688 -2.41 1 82.56 97 ILE B C 1
ATOM 1920 O O . ILE B 1 97 ? -15.695 16.062 -3.514 1 82.56 97 ILE B O 1
ATOM 1924 N N . LYS B 1 98 ? -14.602 16.453 -1.674 1 80.44 98 LYS B N 1
ATOM 1925 C CA . LYS B 1 98 ? -14.312 17.844 -2.016 1 80.44 98 LYS B CA 1
ATOM 1926 C C . LYS B 1 98 ? -12.828 18.047 -2.311 1 80.44 98 LYS B C 1
ATOM 1928 O O . LYS B 1 98 ? -12.391 19.156 -2.594 1 80.44 98 LYS B O 1
ATOM 1933 N N . TRP B 1 99 ? -12.141 17.031 -2.186 1 81.44 99 TRP B N 1
ATOM 1934 C CA . TRP B 1 99 ? -10.703 17.031 -2.406 1 81.44 99 TRP B CA 1
ATOM 1935 C C . TRP B 1 99 ? -10.016 18.062 -1.507 1 81.44 99 TRP B C 1
ATOM 1937 O O . TRP B 1 99 ? -9.203 18.859 -1.977 1 81.44 99 TRP B O 1
ATOM 1947 N N . GLY B 1 100 ? -10.336 17.984 -0.326 1 85.19 100 GLY B N 1
ATOM 1948 C CA . GLY B 1 100 ? -9.758 18.859 0.683 1 85.19 100 GLY B CA 1
ATOM 1949 C C . GLY B 1 100 ? -8.844 18.141 1.65 1 85.19 100 GLY B C 1
ATOM 1950 O O . GLY B 1 100 ? -9.148 17.031 2.092 1 85.19 100 GLY B O 1
ATOM 1951 N N . TRP B 1 101 ? -7.719 18.844 1.903 1 89.06 101 TRP B N 1
ATOM 1952 C CA . TRP B 1 101 ? -6.754 18.297 2.855 1 89.06 101 TRP B CA 1
ATOM 1953 C C . TRP B 1 101 ? -6.883 18.984 4.211 1 89.06 101 TRP B C 1
ATOM 1955 O O . TRP B 1 101 ? -7.16 20.188 4.277 1 89.06 101 TRP B O 1
ATOM 1965 N N . ARG B 1 102 ? -6.602 18.203 5.215 1 90.69 102 ARG B N 1
ATOM 1966 C CA . ARG B 1 102 ? -6.477 18.781 6.543 1 90.69 102 ARG B CA 1
ATOM 1967 C C . ARG B 1 102 ? -5.434 18.047 7.375 1 90.69 102 ARG B C 1
ATOM 1969 O O . ARG B 1 102 ? -5.309 16.828 7.277 1 90.69 102 ARG B O 1
ATOM 1976 N N . GLU B 1 103 ? -4.773 18.828 8.203 1 93.12 103 GLU B N 1
ATOM 1977 C CA . GLU B 1 103 ? -3.84 18.219 9.156 1 93.12 103 GLU B CA 1
ATOM 1978 C C . GLU B 1 103 ? -4.566 17.672 10.375 1 93.12 103 GLU B C 1
ATOM 1980 O O . GLU B 1 103 ? -5.477 18.312 10.906 1 93.12 103 GLU B O 1
ATOM 1985 N N . MET B 1 104 ? -4.16 16.453 10.773 1 94.69 104 MET B N 1
ATOM 1986 C CA . MET B 1 104 ? -4.738 15.805 11.945 1 94.69 104 MET B CA 1
ATOM 1987 C C . MET B 1 104 ? -3.793 15.891 13.141 1 94.69 104 MET B C 1
ATOM 1989 O O . MET B 1 104 ? -2.572 15.844 12.977 1 94.69 104 MET B O 1
ATOM 1993 N N . TYR B 1 105 ? -4.434 15.953 14.344 1 93.56 105 TYR B N 1
ATOM 1994 C CA . TYR B 1 105 ? -3.654 16.031 15.578 1 93.56 105 TYR B CA 1
ATOM 1995 C C . TYR B 1 105 ? -4.086 14.945 16.562 1 93.56 105 TYR B C 1
ATOM 1997 O O . TYR B 1 105 ? -4.855 15.211 17.484 1 93.56 105 TYR B O 1
ATOM 2005 N N . PRO B 1 106 ? -3.58 13.758 16.281 1 92.94 106 PRO B N 1
ATOM 2006 C CA . PRO B 1 106 ? -3.934 12.688 17.219 1 92.94 106 PRO B CA 1
ATOM 2007 C C . PRO B 1 106 ? -3.451 12.969 18.641 1 92.94 106 PRO B C 1
ATOM 2009 O O . PRO B 1 106 ? -2.408 13.602 18.828 1 92.94 106 PRO B O 1
ATOM 2012 N N . GLU B 1 107 ? -4.203 12.398 19.5 1 91.62 107 GLU B N 1
ATOM 2013 C CA . GLU B 1 107 ? -3.814 12.539 20.906 1 91.62 107 GLU B CA 1
ATOM 2014 C C . GLU B 1 107 ? -2.578 11.695 21.219 1 91.62 107 GLU B C 1
ATOM 2016 O O . GLU B 1 107 ? -2.434 10.586 20.719 1 91.62 107 GLU B O 1
ATOM 2021 N N . THR B 1 108 ? -1.761 12.289 22.062 1 86.31 108 THR B N 1
ATOM 2022 C CA . THR B 1 108 ? -0.569 11.586 22.531 1 86.31 108 THR B CA 1
ATOM 2023 C C . THR B 1 108 ? -0.926 10.562 23.594 1 86.31 108 THR B C 1
ATOM 2025 O O . THR B 1 108 ? -1.693 10.859 24.516 1 86.31 108 THR B O 1
ATOM 2028 N N . PRO B 1 109 ? -0.437 9.398 23.406 1 84.75 109 PRO B N 1
ATOM 2029 C CA . PRO B 1 109 ? -0.7 8.422 24.469 1 84.75 109 PRO B CA 1
ATOM 2030 C C . PRO B 1 109 ? -0.124 8.844 25.812 1 84.75 109 PRO B C 1
ATOM 2032 O O . PRO B 1 109 ? 0.671 9.781 25.891 1 84.75 109 PRO B O 1
ATOM 2035 N N . ASP B 1 110 ? -0.57 8.109 26.75 1 80.56 110 ASP B N 1
ATOM 2036 C CA . ASP B 1 110 ? -0.161 8.438 28.109 1 80.56 110 ASP B CA 1
ATOM 2037 C C . ASP B 1 110 ? 1.354 8.344 28.266 1 80.56 110 ASP B C 1
ATOM 2039 O O . ASP B 1 110 ? 1.96 9.125 29 1 80.56 110 ASP B O 1
ATOM 2043 N N . ASN B 1 111 ? 1.88 7.445 27.547 1 79.44 111 ASN B N 1
ATOM 2044 C CA . ASN B 1 111 ? 3.322 7.27 27.672 1 79.44 111 ASN B CA 1
ATOM 2045 C C . ASN B 1 111 ? 4.09 8.281 26.828 1 79.44 111 ASN B C 1
ATOM 2047 O O . ASN B 1 111 ? 5.32 8.312 26.859 1 79.44 111 ASN B O 1
ATOM 2051 N N . GLY B 1 112 ? 3.367 9.047 26.188 1 77.25 112 GLY B N 1
ATOM 2052 C CA . GLY B 1 112 ? 3.932 10.172 25.453 1 77.25 112 GLY B CA 1
ATOM 2053 C C . GLY B 1 112 ? 4.598 9.766 24.156 1 77.25 112 GLY B C 1
ATOM 2054 O O . GLY B 1 112 ? 5.18 10.609 23.453 1 77.25 112 GLY B O 1
ATOM 2055 N N . VAL B 1 113 ? 4.547 8.555 23.859 1 81.56 113 VAL B N 1
ATOM 2056 C CA . VAL B 1 113 ? 5.32 8.094 22.703 1 81.56 113 VAL B CA 1
ATOM 2057 C C . VAL B 1 113 ? 4.457 8.141 21.453 1 81.56 113 VAL B C 1
ATOM 2059 O O . VAL B 1 113 ? 3.395 7.516 21.391 1 81.56 113 VAL B O 1
ATOM 2062 N N . THR B 1 114 ? 4.852 9.031 20.531 1 87.88 114 THR B N 1
ATOM 2063 C CA . THR B 1 114 ? 4.211 9.109 19.234 1 87.88 114 THR B CA 1
ATOM 2064 C C . THR B 1 114 ? 5.164 8.641 18.125 1 87.88 114 THR B C 1
ATOM 2066 O O . THR B 1 114 ? 6.379 8.609 18.328 1 87.88 114 THR B O 1
ATOM 2069 N N . PRO B 1 115 ? 4.652 8.234 17.062 1 88.88 115 PRO B N 1
ATOM 2070 C CA . PRO B 1 115 ? 5.566 7.816 15.992 1 88.88 115 PRO B CA 1
ATOM 2071 C C . PRO B 1 115 ? 6.504 8.938 15.547 1 88.88 115 PRO B C 1
ATOM 2073 O O . PRO B 1 115 ? 6.098 10.094 15.484 1 88.88 115 PRO B O 1
ATOM 2076 N N . CYS B 1 116 ? 7.73 8.578 15.32 1 91 116 CYS B N 1
ATOM 2077 C CA . CYS B 1 116 ? 8.688 9.523 14.742 1 91 116 CYS B CA 1
ATOM 2078 C C . CYS B 1 116 ? 8.562 9.57 13.227 1 91 116 CYS B C 1
ATOM 2080 O O . CYS B 1 116 ? 8.031 8.641 12.609 1 91 116 CYS B O 1
ATOM 2082 N N . PRO B 1 117 ? 9.008 10.688 12.727 1 92.06 117 PRO B N 1
ATOM 2083 C CA . PRO B 1 117 ? 9.039 10.719 11.266 1 92.06 117 PRO B CA 1
ATOM 2084 C C . PRO B 1 117 ? 9.781 9.531 10.656 1 92.06 117 PRO B C 1
ATOM 2086 O O . PRO B 1 117 ? 10.789 9.086 11.203 1 92.06 117 PRO B O 1
ATOM 2089 N N . ARG B 1 118 ? 9.273 9.062 9.562 1 91.25 118 ARG B N 1
ATOM 2090 C CA . ARG B 1 118 ? 9.836 7.848 8.977 1 91.25 118 ARG B CA 1
ATOM 2091 C C . ARG B 1 118 ? 9.391 7.676 7.527 1 91.25 118 ARG B C 1
ATOM 2093 O O . ARG B 1 118 ? 8.453 8.336 7.082 1 91.25 118 ARG B O 1
ATOM 2100 N N . LEU B 1 119 ? 10.164 6.895 6.844 1 88.56 119 LEU B N 1
ATOM 2101 C CA . LEU B 1 119 ? 9.773 6.574 5.473 1 88.56 119 LEU B CA 1
ATOM 2102 C C . LEU B 1 119 ? 9.789 5.07 5.242 1 88.56 119 LEU B C 1
ATOM 2104 O O . LEU B 1 119 ? 10.5 4.336 5.934 1 88.56 119 LEU B O 1
ATOM 2108 N N . GLY B 1 120 ? 8.961 4.605 4.258 1 87.44 120 GLY B N 1
ATOM 2109 C CA . GLY B 1 120 ? 8.953 3.203 3.865 1 87.44 120 GLY B CA 1
ATOM 2110 C C . GLY B 1 120 ? 8.281 2.303 4.883 1 87.44 120 GLY B C 1
ATOM 2111 O O . GLY B 1 120 ? 8.508 1.089 4.887 1 87.44 120 GLY B O 1
ATOM 2112 N N . HIS B 1 121 ? 7.523 2.906 5.785 1 89.56 121 HIS B N 1
ATOM 2113 C CA . HIS B 1 121 ? 6.797 2.121 6.777 1 89.56 121 HIS B CA 1
ATOM 2114 C C . HIS B 1 121 ? 5.52 1.534 6.184 1 89.56 121 HIS B C 1
ATOM 2116 O O . HIS B 1 121 ? 4.984 2.059 5.203 1 89.56 121 HIS B O 1
ATOM 2122 N N . SER B 1 122 ? 5.113 0.469 6.758 1 90.5 122 SER B N 1
ATOM 2123 C CA . SER B 1 122 ? 3.77 -0.029 6.48 1 90.5 122 SER B CA 1
ATOM 2124 C C . SER B 1 122 ? 2.709 0.818 7.172 1 90.5 122 SER B C 1
ATOM 2126 O O . SER B 1 122 ? 2.883 1.218 8.328 1 90.5 122 SER B O 1
ATOM 2128 N N . PHE B 1 123 ? 1.709 1.15 6.512 1 93.88 123 PHE B N 1
ATOM 2129 C CA . PHE B 1 123 ? 0.548 1.886 6.996 1 93.88 123 PHE B CA 1
ATOM 2130 C C . PHE B 1 123 ? -0.745 1.203 6.566 1 93.88 123 PHE B C 1
ATOM 2132 O O . PHE B 1 123 ? -1.18 1.352 5.422 1 93.88 123 PHE B O 1
ATOM 2139 N N . THR B 1 124 ? -1.361 0.408 7.48 1 92.81 124 THR B N 1
ATOM 2140 C CA . THR B 1 124 ? -2.449 -0.471 7.066 1 92.81 124 THR B CA 1
ATOM 2141 C C . THR B 1 124 ? -3.629 -0.361 8.031 1 92.81 124 THR B C 1
ATOM 2143 O O . THR B 1 124 ? -3.439 -0.147 9.227 1 92.81 124 THR B O 1
ATOM 2146 N N . MET B 1 125 ? -4.777 -0.577 7.477 1 91.69 125 MET B N 1
ATOM 2147 C CA . MET B 1 125 ? -6.004 -0.513 8.266 1 91.69 125 MET B CA 1
ATOM 2148 C C . MET B 1 125 ? -6.453 -1.908 8.688 1 91.69 125 MET B C 1
ATOM 2150 O O . MET B 1 125 ? -6.48 -2.828 7.863 1 91.69 125 MET B O 1
ATOM 2154 N N . VAL B 1 126 ? -6.734 -2.049 9.914 1 89.81 126 VAL B N 1
ATOM 2155 C CA . VAL B 1 126 ? -7.391 -3.232 10.461 1 89.81 126 VAL B CA 1
ATOM 2156 C C . VAL B 1 126 ? -8.578 -2.814 11.328 1 89.81 126 VAL B C 1
ATOM 2158 O O . VAL B 1 126 ? -8.391 -2.295 12.43 1 89.81 126 VAL B O 1
ATOM 2161 N N . GLY B 1 127 ? -9.75 -3.133 10.773 1 87.75 127 GLY B N 1
ATOM 2162 C CA . GLY B 1 127 ? -10.914 -2.582 11.438 1 87.75 127 GLY B CA 1
ATOM 2163 C C . GLY B 1 127 ? -10.938 -1.066 11.453 1 87.75 127 GLY B C 1
ATOM 2164 O O . GLY B 1 127 ? -10.867 -0.428 10.406 1 87.75 127 GLY B O 1
ATOM 2165 N N . GLU B 1 128 ? -10.977 -0.461 12.648 1 91 128 GLU B N 1
ATOM 2166 C CA . GLU B 1 128 ? -11.031 0.992 12.781 1 91 128 GLU B CA 1
ATOM 2167 C C . GLU B 1 128 ? -9.688 1.56 13.219 1 91 128 GLU B C 1
ATOM 2169 O O . GLU B 1 128 ? -9.609 2.707 13.664 1 91 128 GLU B O 1
ATOM 2174 N N . LYS B 1 129 ? -8.734 0.74 13.086 1 91.56 129 LYS B N 1
ATOM 2175 C CA . LYS B 1 129 ? -7.41 1.163 13.531 1 91.56 129 LYS B CA 1
ATOM 2176 C C . LYS B 1 129 ? -6.434 1.219 12.359 1 91.56 129 LYS B C 1
ATOM 2178 O O . LYS B 1 129 ? -6.523 0.415 11.43 1 91.56 129 LYS B O 1
ATOM 2183 N N . ILE B 1 130 ? -5.598 2.139 12.406 1 93.81 130 ILE B N 1
ATOM 2184 C CA . ILE B 1 130 ? -4.469 2.203 11.484 1 93.81 130 ILE B CA 1
ATOM 2185 C C . ILE B 1 130 ? -3.191 1.768 12.195 1 93.81 130 ILE B C 1
ATOM 2187 O O . ILE B 1 130 ? -2.873 2.275 13.273 1 93.81 130 ILE B O 1
ATOM 2191 N N . PHE B 1 131 ? -2.533 0.816 11.594 1 90.94 131 PHE B N 1
ATOM 2192 C CA . PHE B 1 131 ? -1.281 0.325 12.156 1 90.94 131 PHE B CA 1
ATOM 2193 C C . PHE B 1 131 ? -0.09 0.837 11.359 1 90.94 131 PHE B C 1
ATOM 2195 O O . PHE B 1 131 ? -0.098 0.793 10.125 1 90.94 131 PHE B O 1
ATOM 2202 N N . LEU B 1 132 ? 0.823 1.366 12.07 1 91.38 132 LEU B N 1
ATOM 2203 C CA . LEU B 1 132 ? 2.105 1.798 11.523 1 91.38 132 LEU B CA 1
ATOM 2204 C C . LEU B 1 132 ? 3.227 0.86 11.961 1 91.38 132 LEU B C 1
ATOM 2206 O O . LEU B 1 132 ? 3.381 0.589 13.156 1 91.38 132 LEU B O 1
ATOM 2210 N N . PHE B 1 133 ? 3.938 0.326 11.008 1 87.25 133 PHE B N 1
ATOM 2211 C CA . PHE B 1 133 ? 4.977 -0.646 11.328 1 87.25 133 PHE B CA 1
ATOM 2212 C C . PHE B 1 133 ? 6.207 -0.43 10.453 1 87.25 133 PHE B C 1
ATOM 2214 O O . PHE B 1 133 ? 6.09 -0.249 9.242 1 87.25 133 PHE B O 1
ATOM 2221 N N . GLY B 1 134 ? 7.309 -0.439 11.07 1 85 134 GLY B N 1
ATOM 2222 C CA . GLY B 1 134 ? 8.57 -0.41 10.352 1 85 134 GLY B CA 1
ATOM 2223 C C . GLY B 1 134 ? 8.914 0.96 9.797 1 85 134 GLY B C 1
ATOM 2224 O O . GLY B 1 134 ? 8.492 1.979 10.352 1 85 134 GLY B O 1
ATOM 2225 N N . GLY B 1 135 ? 9.711 0.936 8.742 1 86.38 135 GLY B N 1
ATOM 2226 C CA . GLY B 1 135 ? 10.188 2.168 8.133 1 86.38 135 GLY B CA 1
ATOM 2227 C C . GLY B 1 135 ? 11.516 2.641 8.711 1 86.38 135 GLY B C 1
ATOM 2228 O O . GLY B 1 135 ? 11.992 2.096 9.703 1 86.38 135 GLY B O 1
ATOM 2229 N N . LEU B 1 136 ? 12.086 3.535 7.961 1 85.75 136 LEU B N 1
ATOM 2230 C CA . LEU B 1 136 ? 13.344 4.148 8.367 1 85.75 136 LEU B CA 1
ATOM 2231 C C . LEU B 1 136 ? 13.102 5.508 9.016 1 85.75 136 LEU B C 1
ATOM 2233 O O . LEU B 1 136 ? 12.484 6.387 8.414 1 85.75 136 LEU B O 1
ATOM 2237 N N . GLY B 1 137 ? 13.469 5.473 10.312 1 84.75 137 GLY B N 1
ATOM 2238 C CA . GLY B 1 137 ? 13.305 6.723 11.031 1 84.75 137 GLY B CA 1
ATOM 2239 C C . GLY B 1 137 ? 14.539 7.602 11 1 84.75 137 GLY B C 1
ATOM 2240 O O . GLY B 1 137 ? 15.609 7.156 10.602 1 84.75 137 GLY B O 1
ATOM 2241 N N . ASN B 1 138 ? 14.359 8.852 11.039 1 68.06 138 ASN B N 1
ATOM 2242 C CA . ASN B 1 138 ? 15.516 9.727 11.219 1 68.06 138 ASN B CA 1
ATOM 2243 C C . ASN B 1 138 ? 16.203 9.484 12.555 1 68.06 138 ASN B C 1
ATOM 2245 O O . ASN B 1 138 ? 15.539 9.266 13.57 1 68.06 138 ASN B O 1
ATOM 2249 N N . GLU B 1 139 ? 17.312 8.523 12.57 1 55.06 139 GLU B N 1
ATOM 2250 C CA . GLU B 1 139 ? 18.062 8.438 13.812 1 55.06 139 GLU B CA 1
ATOM 2251 C C . GLU B 1 139 ? 17.984 9.75 14.602 1 55.06 139 GLU B C 1
ATOM 2253 O O . GLU B 1 139 ? 18.312 10.812 14.07 1 55.06 139 GLU B O 1
ATOM 2258 N N . SER B 1 140 ? 16.938 9.891 15.188 1 46.59 140 SER B N 1
ATOM 2259 C CA . SER B 1 140 ? 17.266 10.938 16.141 1 46.59 140 SER B CA 1
ATOM 2260 C C . SER B 1 140 ? 18.672 10.734 16.719 1 46.59 140 SER B C 1
ATOM 2262 O O . SER B 1 140 ? 19.188 9.609 16.719 1 46.59 140 SER B O 1
ATOM 2264 N N . ASP B 1 141 ? 19.547 11.648 16.766 1 42.44 141 ASP B N 1
ATOM 2265 C CA . ASP B 1 141 ? 20.766 11.633 17.594 1 42.44 141 ASP B CA 1
ATOM 2266 C C . ASP B 1 141 ? 20.609 10.695 18.781 1 42.44 141 ASP B C 1
ATOM 2268 O O . ASP B 1 141 ? 21.531 10.531 19.578 1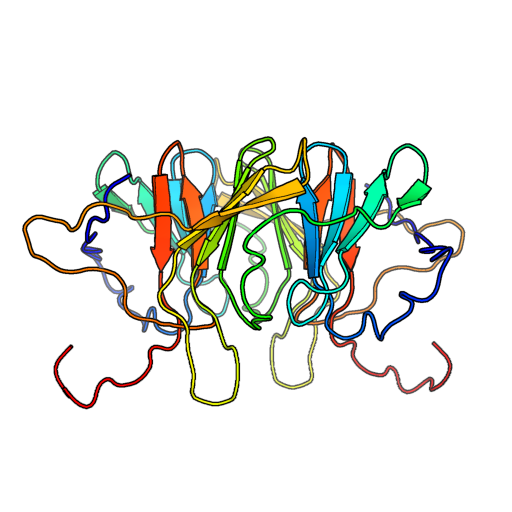 42.44 141 ASP B O 1
ATOM 2272 N N . ASP B 1 142 ? 19.484 10.375 19.391 1 39.53 142 ASP B N 1
ATOM 2273 C CA . ASP B 1 142 ? 19.625 9.562 20.594 1 39.53 142 ASP B CA 1
ATOM 2274 C C . ASP B 1 142 ? 19.625 8.07 20.266 1 39.53 142 ASP B C 1
ATOM 2276 O O . ASP B 1 142 ? 18.688 7.566 19.656 1 39.53 142 ASP B O 1
ATOM 2280 N N . PRO B 1 143 ? 20.875 7.266 20.266 1 38.25 143 PRO B N 1
ATOM 2281 C CA . PRO B 1 143 ? 21.234 5.867 20 1 38.25 143 PRO B CA 1
ATOM 2282 C C . PRO B 1 143 ? 20.156 4.891 20.453 1 38.25 143 PRO B C 1
ATOM 2284 O O . PRO B 1 143 ? 20.109 3.752 19.969 1 38.25 143 PRO B O 1
ATOM 2287 N N . LYS B 1 144 ? 19.609 4.852 21.75 1 33.16 144 LYS B N 1
ATOM 2288 C CA . LYS B 1 144 ? 18.75 3.936 22.5 1 33.16 144 LYS B CA 1
ATOM 2289 C C . LYS B 1 144 ? 17.312 3.986 21.984 1 33.16 144 LYS B C 1
ATOM 2291 O O . LYS B 1 144 ? 16.422 3.328 22.531 1 33.16 144 LYS B O 1
ATOM 2296 N N . LYS B 1 145 ? 16.766 4.836 21.297 1 29.23 145 LYS B N 1
ATOM 2297 C CA . LYS B 1 145 ? 15.328 4.754 21.031 1 29.23 145 LYS B CA 1
ATOM 2298 C C . LYS B 1 145 ? 15.055 4.125 19.672 1 29.23 145 LYS B C 1
ATOM 2300 O O . LYS B 1 145 ? 15.719 4.445 18.688 1 29.23 145 LYS B O 1
#

Solvent-accessible surface area (backbone atoms only — not comparable to full-atom values): 16167 Å² total; per-residue (Å²): 109,69,44,75,86,76,80,80,64,70,76,64,86,72,68,53,76,56,76,62,29,42,50,41,44,47,56,70,23,41,33,34,32,29,67,27,67,70,46,44,43,32,28,36,63,88,70,69,41,55,43,66,71,73,77,37,77,62,66,67,76,32,40,43,55,48,23,49,43,70,57,66,58,34,32,41,38,41,34,5,30,60,46,94,93,38,48,44,72,53,35,33,36,36,37,57,88,69,37,32,36,40,80,53,82,61,41,70,27,92,85,60,56,63,85,69,30,27,27,67,30,27,38,26,55,37,78,94,39,77,47,76,38,66,40,51,54,69,76,55,89,59,88,88,112,108,69,44,75,86,77,80,79,64,70,75,64,86,72,68,54,76,57,76,62,31,41,51,42,44,47,57,69,23,39,31,33,32,28,70,28,67,70,47,40,42,30,29,35,63,86,68,71,42,53,43,68,72,73,76,38,78,64,65,64,77,34,40,43,56,48,23,50,43,70,57,66,56,33,32,40,36,40,34,5,30,60,45,94,93,39,50,45,72,54,37,34,35,36,38,57,88,69,36,31,34,39,80,53,82,59,42,70,28,91,84,60,57,61,85,70,29,26,26,65,30,26,38,28,56,38,78,95,40,77,45,78,40,64,41,52,54,67,76,54,90,60,90,89,112

Nearest PDB structures (foldseek):
  9bc9-assembly1_A  TM=8.342E-01  e=8.316E-07  Homo sapiens
  6do5-assembly1_A  TM=8.316E-01  e=9.838E-07  Homo sapiens
  9d1z-assembly1_A  TM=8.429E-01  e=1.540E-06  Homo sapiens
  8sh2-assembly1_B  TM=8.261E-01  e=2.279E-06  Homo sapiens
  2uvk-assembly1_B  TM=7.491E-01  e=1.429E-03  Escherichia coli BL21

Secondary structure (DSSP, 8-state):
-B---------SS--S-GGGPEEEEETTEEEEE-GGG--EEEEETTTTEEE----EE-PPPP-BS-EEEEETTEEEEE--BSBTTB----EEEEETTTTEEEEE-PBPPTT---PPPEES-EEEEETTEEEEE--EE---S-TT-/-B---------SS--S-GGGPEEEEETTEEEEE-GGG--EEEEETTTTEEE----EE-PPPP-BS-EEEEETTEEEEE--BSBTTB----EEEEETTTTEEEEE-PBPPTT---PPPEES-EEEEETTEEEEE--EE---S-TT-